Protein AF-A0A2U0A5V4-F1 (afdb_monomer_lite)

Foldseek 3Di:
DDPDLPDPDPVVLVVVCVQQDPPDQDDRDDDAAEDQDQVCCVSPDRPSCPVPRHQHQDPDDLSVLVVVLVVCCVQLPDPQEAEEEEAEDLQAAQVALVVLCVVVVVVRHDYDYQPPPDDPPDDSVVVVLVSLLFHLAYEYAQDACSVVDPPVVVVVVSCVLSLHQAAYEAEAPHDDCVVVVDDPLSYDYDDNFQKAAPVRHTDDVVPDRNSRIYGDPVRSVVVVSSVSNRSVVSQVSLLVVQVVVVCVVCVVVVWHWDADDGVQWTWTWDDDPPAIAIETEGEGSHPDDPVSQVVQQVCVVSDPPPPPPRQAYAYEYEYEDADPPDPRVVVVQCVQVVVPPPDDSPGHRYHYDYDYPDDDPPD

Secondary structure (DSSP, 8-state):
---PPPPP-HHHHHHHHHHHS--SSSPPPP---EES-GGGHHHHS-GGGGGSPPEE--SSHHHHHHHHHHHHHHHTT----EEEEEE--HHHHHHHHHHHHHHHHHTTEEEEETTTSSPTTS-HHHHHHHHHHT-SEEEEEE-TTGGGSTTHHHHHHHHHHTT-EEEEEEPTT---GGGGGS-GGGEEEPPTT-EE-TTSPBP-TTTS-GGG-EE-HHHHHHHHHHHHHHHHHHHHHHHHHHHHHHHHHHHHTT--PEE-SSTTEEEEEEE-SS-EEEEEEEE-SSPPPHHHHHHHHHHHHT-TTS-TT-S-EEEEEEEE-S-TT-HHHHHHHHHHHGGGSSS-TTSPPEEEEEE-SS-----

pLDDT: mean 73.19, std 16.31, range [25.44, 95.56]

Structure (mmCIF, N/CA/C/O backbone):
data_AF-A0A2U0A5V4-F1
#
_entry.id   AF-A0A2U0A5V4-F1
#
loop_
_atom_site.group_PDB
_atom_site.id
_atom_site.type_symbol
_atom_site.label_atom_id
_atom_site.label_alt_id
_atom_site.label_comp_id
_atom_site.label_asym_id
_atom_site.label_entity_id
_atom_site.label_seq_id
_atom_site.pdbx_PDB_ins_code
_atom_site.Cartn_x
_atom_site.Cartn_y
_atom_site.Cartn_z
_atom_site.occupancy
_atom_site.B_iso_or_equiv
_atom_site.auth_seq_id
_atom_site.auth_comp_id
_atom_site.auth_asym_id
_atom_site.auth_atom_id
_atom_site.pdbx_PDB_model_num
ATOM 1 N N . MET A 1 1 ? 32.361 -33.523 17.469 1.00 36.44 1 MET A N 1
ATOM 2 C CA . MET A 1 1 ? 31.499 -32.978 18.540 1.00 36.44 1 MET A CA 1
ATOM 3 C C . MET A 1 1 ? 30.068 -33.178 18.087 1.00 36.44 1 MET A C 1
ATOM 5 O O . MET A 1 1 ? 29.805 -33.011 16.910 1.00 36.44 1 MET A O 1
ATOM 9 N N . SER A 1 2 ? 29.237 -33.703 18.981 1.00 39.25 2 SER A N 1
ATOM 10 C CA . SER A 1 2 ? 27.933 -34.312 18.710 1.00 39.25 2 SER A CA 1
ATOM 11 C C . SER A 1 2 ? 26.924 -33.342 18.081 1.00 39.25 2 SER A C 1
ATOM 13 O O . SER A 1 2 ? 26.533 -32.389 18.746 1.00 39.25 2 SER A O 1
ATOM 15 N N . ASP A 1 3 ? 26.432 -33.655 16.878 1.00 43.47 3 ASP A N 1
ATOM 16 C CA . ASP A 1 3 ? 25.165 -33.142 16.334 1.00 43.47 3 ASP A CA 1
ATOM 17 C C . ASP A 1 3 ? 24.007 -33.735 17.155 1.00 43.47 3 ASP A C 1
ATOM 19 O O . ASP A 1 3 ? 23.400 -34.741 16.787 1.00 43.47 3 ASP A O 1
ATOM 23 N N . ARG A 1 4 ? 23.734 -33.173 18.339 1.00 39.22 4 ARG A N 1
ATOM 24 C CA . ARG A 1 4 ? 22.438 -33.385 18.996 1.00 39.22 4 ARG A CA 1
ATOM 25 C C . ARG A 1 4 ? 21.475 -32.356 18.426 1.00 39.22 4 ARG A C 1
ATOM 27 O O . ARG A 1 4 ? 21.696 -31.159 18.589 1.00 39.22 4 ARG A O 1
ATOM 34 N N . LYS A 1 5 ? 20.408 -32.836 17.781 1.00 43.03 5 LYS A N 1
ATOM 35 C CA . LYS A 1 5 ? 19.194 -32.044 17.557 1.00 43.03 5 LYS A CA 1
ATOM 36 C C . LYS A 1 5 ? 18.799 -31.450 18.924 1.00 43.03 5 LYS A C 1
ATOM 38 O O . LYS A 1 5 ? 18.793 -32.225 19.885 1.00 43.03 5 LYS A O 1
ATOM 43 N N . PRO A 1 6 ? 18.561 -30.135 19.054 1.00 48.69 6 PRO A N 1
ATOM 44 C CA . PRO A 1 6 ? 18.083 -29.577 20.315 1.00 48.69 6 PRO A CA 1
ATOM 45 C C . PRO A 1 6 ? 16.813 -30.331 20.730 1.00 48.69 6 PRO A C 1
ATOM 47 O O . PRO A 1 6 ? 15.932 -30.552 19.898 1.00 48.69 6 PRO A O 1
ATOM 50 N N . GLU A 1 7 ? 16.769 -30.818 21.972 1.00 52.00 7 GLU A N 1
ATOM 51 C CA . GLU A 1 7 ? 15.550 -31.421 22.515 1.00 52.00 7 GLU A CA 1
ATOM 52 C C . GLU A 1 7 ? 14.469 -30.330 22.583 1.00 52.00 7 GLU A C 1
ATOM 54 O O . GLU A 1 7 ? 14.789 -29.201 22.965 1.00 52.00 7 GLU A O 1
ATOM 59 N N . PRO A 1 8 ? 13.228 -30.620 22.153 1.00 54.72 8 PRO A N 1
ATOM 60 C CA . PRO A 1 8 ? 12.151 -29.641 22.187 1.00 54.72 8 PRO A CA 1
ATOM 61 C C . PRO A 1 8 ? 11.886 -29.228 23.635 1.00 54.72 8 PRO A C 1
ATOM 63 O O . PRO A 1 8 ? 11.750 -30.082 24.512 1.00 54.72 8 PRO A O 1
ATOM 66 N N . ASP A 1 9 ? 11.836 -27.920 23.871 1.00 64.81 9 ASP A N 1
ATOM 67 C CA . ASP A 1 9 ? 11.523 -27.337 25.171 1.00 64.81 9 ASP A CA 1
ATOM 68 C C . ASP A 1 9 ? 10.069 -27.678 25.536 1.00 64.81 9 ASP A C 1
ATOM 70 O O . ASP A 1 9 ? 9.118 -27.144 24.959 1.00 64.81 9 ASP A O 1
ATOM 74 N N . THR A 1 10 ? 9.896 -28.647 26.436 1.00 62.22 10 THR A N 1
ATOM 75 C CA . THR A 1 10 ? 8.584 -29.178 26.827 1.00 62.22 10 THR A CA 1
ATOM 76 C C . THR A 1 10 ? 7.719 -28.153 27.553 1.00 62.22 10 THR A C 1
ATOM 78 O O . THR A 1 10 ? 6.495 -28.251 27.468 1.00 62.22 10 THR A O 1
ATOM 81 N N . ASP A 1 11 ? 8.332 -27.166 28.212 1.00 69.56 11 ASP A N 1
ATOM 82 C CA . ASP A 1 11 ? 7.602 -26.096 28.896 1.00 69.56 11 ASP A CA 1
ATOM 83 C C . ASP A 1 11 ? 7.018 -25.123 27.856 1.00 69.56 11 ASP A C 1
ATOM 85 O O . ASP A 1 11 ? 5.836 -24.789 27.906 1.00 69.56 11 ASP A O 1
ATOM 89 N N . LEU A 1 12 ? 7.793 -24.795 26.813 1.00 70.56 12 LEU A N 1
ATOM 90 C CA . LEU A 1 12 ? 7.334 -23.978 25.682 1.00 70.56 12 LEU A CA 1
ATOM 91 C C . LEU A 1 12 ? 6.201 -24.651 24.875 1.00 70.56 12 LEU A C 1
ATOM 93 O O . LEU A 1 12 ? 5.282 -23.972 24.419 1.00 70.56 12 LEU A O 1
ATOM 97 N N . GLU A 1 13 ? 6.252 -25.975 24.673 1.00 76.06 13 GLU A N 1
ATOM 98 C CA . GLU A 1 13 ? 5.174 -26.735 24.007 1.00 76.06 13 GLU A CA 1
ATOM 99 C C . GLU A 1 13 ? 3.856 -26.660 24.793 1.00 76.06 13 GLU A C 1
ATOM 101 O O . GLU A 1 13 ? 2.801 -26.456 24.189 1.00 76.06 13 GLU A O 1
ATOM 106 N N . SER A 1 14 ? 3.916 -26.791 26.124 1.00 71.81 14 SER A N 1
ATOM 107 C CA . SER A 1 14 ? 2.739 -26.691 26.994 1.00 71.81 14 SER A CA 1
ATOM 108 C C . SER A 1 14 ? 2.170 -25.273 27.003 1.00 71.81 14 SER A C 1
ATOM 110 O O . SER A 1 14 ? 0.978 -25.097 26.761 1.00 71.81 14 SER A O 1
ATOM 112 N N . ASP A 1 15 ? 3.021 -24.261 27.189 1.00 75.81 15 ASP A N 1
ATOM 113 C CA . ASP A 1 15 ? 2.604 -22.856 27.235 1.00 75.81 15 ASP A CA 1
ATOM 114 C C . ASP A 1 15 ? 1.966 -22.407 25.911 1.00 75.81 15 ASP A C 1
ATOM 116 O O . ASP A 1 15 ? 0.943 -21.721 25.900 1.00 75.81 15 ASP A O 1
ATOM 120 N N . LEU A 1 16 ? 2.531 -22.821 24.769 1.00 73.56 16 LEU A N 1
ATOM 121 C CA . LEU A 1 16 ? 1.959 -22.527 23.453 1.00 73.56 16 LEU A CA 1
ATOM 122 C C . LEU A 1 16 ? 0.663 -23.297 23.195 1.00 73.56 16 LEU A C 1
ATOM 124 O O . LEU A 1 16 ? -0.226 -22.761 22.535 1.00 73.56 16 LEU A O 1
ATOM 128 N N . ALA A 1 17 ? 0.539 -24.534 23.683 1.00 72.75 17 ALA A N 1
ATOM 129 C CA . ALA A 1 17 ? -0.696 -25.305 23.573 1.00 72.75 17 ALA A CA 1
ATOM 130 C C . ALA A 1 17 ? -1.829 -24.686 24.400 1.00 72.75 17 ALA A C 1
ATOM 132 O O . ALA A 1 17 ? -2.960 -24.634 23.917 1.00 72.75 17 ALA A O 1
ATOM 133 N N . ASP A 1 18 ? -1.524 -24.176 25.594 1.00 71.31 18 ASP A N 1
ATOM 134 C CA . ASP A 1 18 ? -2.482 -23.465 26.442 1.00 71.31 18 ASP A CA 1
ATOM 135 C C . ASP A 1 18 ? -2.875 -22.118 25.822 1.00 71.31 18 ASP A C 1
ATOM 137 O O . ASP A 1 18 ? -4.055 -21.770 25.778 1.00 71.31 18 ASP A O 1
ATOM 141 N N . LEU A 1 19 ? -1.904 -21.396 25.254 1.00 68.12 19 LEU A N 1
ATOM 142 C CA . LEU A 1 19 ? -2.124 -20.125 24.568 1.00 68.12 19 LEU A CA 1
ATOM 143 C C . LEU A 1 19 ? -2.964 -20.278 23.284 1.00 68.12 19 LEU A C 1
ATOM 145 O O . LEU A 1 19 ? -3.808 -19.434 22.996 1.00 68.12 19 LEU A O 1
ATOM 149 N N . LEU A 1 20 ? -2.727 -21.335 22.500 1.00 67.50 20 LEU A N 1
ATOM 150 C CA . LEU A 1 20 ? -3.413 -21.620 21.228 1.00 67.50 20 LEU A CA 1
ATOM 151 C C . LEU A 1 20 ? -4.647 -22.518 21.383 1.00 67.50 20 LEU A C 1
ATOM 153 O O . LEU A 1 20 ? -5.347 -22.790 20.401 1.00 67.50 20 LEU A O 1
ATOM 157 N N . GLY A 1 21 ? -4.896 -23.013 22.594 1.00 62.19 21 GLY A N 1
ATOM 158 C CA . GLY A 1 21 ? -6.046 -23.838 22.922 1.00 62.19 21 GLY A CA 1
ATOM 159 C C . GLY A 1 21 ? -7.363 -23.067 22.782 1.00 62.19 21 GLY A C 1
ATOM 160 O O . GLY A 1 21 ? -7.375 -21.839 22.680 1.00 62.19 21 GLY A O 1
ATOM 161 N N . PRO A 1 22 ? -8.513 -23.764 22.765 1.00 49.78 22 PRO A N 1
ATOM 162 C CA . PRO A 1 22 ? -9.817 -23.115 22.779 1.00 49.78 22 PRO A CA 1
ATOM 163 C C . PRO A 1 22 ? -10.030 -22.443 24.144 1.00 49.78 22 PRO A C 1
ATOM 165 O O . PRO A 1 22 ? -10.609 -23.034 25.054 1.00 49.78 22 PRO A O 1
ATOM 168 N N . ALA A 1 23 ? -9.538 -21.216 24.304 1.00 46.56 23 ALA A N 1
ATOM 169 C CA . ALA A 1 23 ? -9.803 -20.411 25.483 1.00 46.56 23 ALA A CA 1
ATOM 170 C C . ALA A 1 23 ? -11.314 -20.162 25.578 1.00 46.56 23 ALA A C 1
ATOM 172 O O . ALA A 1 23 ? -11.965 -19.725 24.626 1.00 46.56 23 ALA A O 1
ATOM 173 N N . THR A 1 24 ? -11.895 -20.471 26.733 1.00 44.72 24 THR A N 1
ATOM 174 C CA . THR A 1 24 ? -13.293 -20.185 27.055 1.00 44.72 24 THR A CA 1
ATOM 175 C C . THR A 1 24 ? -13.524 -18.673 27.035 1.00 44.72 24 THR A C 1
ATOM 177 O O . THR A 1 24 ? -13.291 -18.006 28.036 1.00 44.72 24 THR A O 1
ATOM 180 N N . GLY A 1 25 ? -13.961 -18.137 25.894 1.00 47.56 25 GLY A N 1
ATOM 181 C CA . GLY A 1 25 ? -14.411 -16.748 25.745 1.00 47.56 25 GLY A CA 1
ATOM 182 C C . GLY A 1 25 ? -13.389 -15.747 25.193 1.00 47.56 25 GLY A C 1
ATOM 183 O O . GLY A 1 25 ? -13.804 -14.675 24.771 1.00 47.56 25 GLY A O 1
ATOM 184 N N . GLN A 1 26 ? -12.097 -16.085 25.106 1.00 47.62 26 GLN A N 1
ATOM 185 C CA . GLN A 1 26 ? -11.079 -15.208 24.507 1.00 47.62 26 GLN A CA 1
ATOM 186 C C . GLN A 1 26 ? -10.743 -15.645 23.078 1.00 47.62 26 GLN A C 1
ATOM 188 O O . GLN A 1 26 ? -10.578 -16.832 22.792 1.00 47.62 26 GLN A O 1
ATOM 193 N N . THR A 1 27 ? -10.628 -14.685 22.157 1.00 52.09 27 THR A N 1
ATOM 194 C CA . THR A 1 27 ? -10.095 -14.939 20.814 1.00 52.09 27 THR A CA 1
ATOM 195 C C . THR A 1 27 ? -8.655 -15.420 20.942 1.00 52.09 27 THR A C 1
ATOM 197 O O . THR A 1 27 ? -7.817 -14.681 21.459 1.00 52.09 27 THR A O 1
ATOM 200 N N . ALA A 1 28 ? -8.372 -16.640 20.478 1.00 57.50 28 ALA A N 1
ATOM 201 C CA . ALA A 1 28 ? -7.020 -17.187 20.484 1.00 57.50 28 ALA A CA 1
ATOM 202 C C . ALA A 1 28 ? -6.037 -16.184 19.843 1.00 57.50 28 ALA A C 1
ATOM 204 O O . ALA A 1 28 ? -6.351 -15.604 18.794 1.00 57.50 28 ALA A O 1
ATOM 205 N N . PRO A 1 29 ? -4.868 -15.948 20.458 1.00 62.94 29 PRO A N 1
ATOM 206 C CA . PRO A 1 29 ? -3.909 -14.983 19.962 1.00 62.94 29 PRO A CA 1
ATOM 207 C C . PRO A 1 29 ? -3.379 -15.423 18.605 1.00 62.94 29 PRO A C 1
ATOM 209 O O . PRO A 1 29 ? -3.154 -16.602 18.322 1.00 62.94 29 PRO A O 1
ATOM 212 N N . MET A 1 30 ? -3.168 -14.439 17.744 1.00 69.75 30 MET A N 1
ATOM 213 C CA . MET A 1 30 ? -2.655 -14.685 16.414 1.00 69.75 30 MET A CA 1
ATOM 214 C C . MET A 1 30 ? -1.150 -14.925 16.464 1.00 69.75 30 MET A C 1
ATOM 216 O O . MET A 1 30 ? -0.391 -14.060 16.895 1.00 69.75 30 MET A O 1
ATOM 220 N N . VAL A 1 31 ? -0.717 -16.091 15.987 1.00 78.69 31 VAL A N 1
ATOM 221 C CA . VAL A 1 31 ? 0.697 -16.479 15.969 1.00 78.69 31 VAL A CA 1
ATOM 222 C C . VAL A 1 31 ? 1.184 -16.596 14.530 1.00 78.69 31 VAL A C 1
ATOM 224 O O . VAL A 1 31 ? 0.574 -17.279 13.709 1.00 78.69 31 VAL A O 1
ATOM 227 N N . VAL A 1 32 ? 2.309 -15.941 14.234 1.00 84.00 32 VAL A N 1
ATOM 228 C CA . VAL A 1 32 ? 3.046 -16.082 12.972 1.00 84.00 32 VAL A CA 1
ATOM 229 C C . VAL A 1 32 ? 4.399 -16.708 13.295 1.00 84.00 32 VAL A C 1
ATOM 231 O O . VAL A 1 32 ? 5.283 -16.000 13.778 1.00 84.00 32 VAL A O 1
ATOM 234 N N . PRO A 1 33 ? 4.590 -18.019 13.066 1.00 87.19 33 PRO A N 1
ATOM 235 C CA . PRO A 1 33 ? 5.893 -18.642 13.243 1.00 87.19 33 PRO A CA 1
ATOM 236 C C . PRO A 1 33 ? 6.887 -18.028 12.254 1.00 87.19 33 PRO A C 1
ATOM 238 O O . PRO A 1 33 ? 6.572 -17.904 11.073 1.00 87.19 33 PRO A O 1
ATOM 241 N N . VAL A 1 34 ? 8.078 -17.648 12.711 1.00 88.12 34 VAL A N 1
ATOM 242 C CA . VAL A 1 34 ? 9.122 -17.057 11.861 1.00 88.12 34 VAL A CA 1
ATOM 243 C C . VAL A 1 34 ? 10.343 -17.964 11.875 1.00 88.12 34 VAL A C 1
ATOM 245 O O . VAL A 1 34 ? 10.811 -18.356 12.941 1.00 88.12 34 VAL A O 1
ATOM 248 N N . VAL A 1 35 ? 10.849 -18.306 10.693 1.00 88.31 35 VAL A N 1
ATOM 249 C CA . VAL A 1 35 ? 12.005 -19.194 10.507 1.00 88.31 35 VAL A CA 1
ATOM 250 C C . VAL A 1 35 ? 12.966 -18.606 9.480 1.00 88.31 35 VAL A C 1
ATOM 252 O O . VAL A 1 35 ? 12.547 -17.849 8.611 1.00 88.31 35 VAL A O 1
ATOM 255 N N . ASP A 1 36 ? 14.246 -18.966 9.535 1.00 81.94 36 ASP A N 1
ATOM 256 C CA . ASP A 1 36 ? 15.231 -18.490 8.549 1.00 81.94 36 ASP A CA 1
ATOM 257 C C . ASP A 1 36 ? 15.045 -19.142 7.166 1.00 81.94 36 ASP A C 1
ATOM 259 O O . ASP A 1 36 ? 15.232 -18.506 6.130 1.00 81.94 36 ASP A O 1
ATOM 263 N N . ASP A 1 37 ? 14.665 -20.421 7.141 1.00 81.81 37 ASP A N 1
ATOM 264 C CA . ASP A 1 37 ? 14.347 -21.181 5.931 1.00 81.81 37 ASP A CA 1
ATOM 265 C C . ASP A 1 37 ? 13.118 -22.045 6.213 1.00 81.81 37 ASP A C 1
ATOM 267 O O . ASP A 1 37 ? 13.072 -22.778 7.202 1.00 81.81 37 ASP A O 1
ATOM 271 N N . ILE A 1 38 ? 12.127 -21.984 5.322 1.00 85.19 38 ILE A N 1
ATOM 272 C CA . ILE A 1 38 ? 10.895 -22.766 5.436 1.00 85.19 38 ILE A CA 1
ATOM 273 C C . ILE A 1 38 ? 11.173 -24.273 5.511 1.00 85.19 38 ILE A C 1
ATOM 275 O O . ILE A 1 38 ? 10.433 -25.010 6.153 1.00 85.19 38 ILE A O 1
ATOM 279 N N . LYS A 1 39 ? 12.276 -24.738 4.912 1.00 86.56 39 LYS A N 1
ATOM 280 C CA . LYS A 1 39 ? 12.698 -26.146 4.955 1.00 86.56 39 LYS A CA 1
ATOM 281 C C . LYS A 1 39 ? 13.129 -26.602 6.346 1.00 86.56 39 LYS A C 1
ATOM 283 O O . LYS A 1 39 ? 13.192 -27.802 6.592 1.00 86.56 39 LYS A O 1
ATOM 288 N N . LEU A 1 40 ? 13.462 -25.663 7.229 1.00 83.56 40 LEU A N 1
ATOM 289 C CA . LEU A 1 40 ? 13.854 -25.932 8.608 1.00 83.56 40 LEU A CA 1
ATOM 290 C C . LEU A 1 40 ? 12.672 -25.822 9.578 1.00 83.56 40 LEU A C 1
ATOM 292 O O . LEU A 1 40 ? 12.853 -26.105 10.758 1.00 83.56 40 LEU A O 1
ATOM 296 N N . ALA A 1 41 ? 11.476 -25.451 9.102 1.00 83.56 41 ALA A N 1
ATOM 297 C CA . ALA A 1 41 ? 10.308 -25.223 9.949 1.00 83.56 41 ALA A CA 1
ATOM 298 C C . ALA A 1 41 ? 10.002 -26.427 10.851 1.00 83.56 41 ALA A C 1
ATOM 300 O O . ALA A 1 41 ? 10.008 -26.274 12.067 1.00 83.56 41 ALA A O 1
ATOM 301 N N . ASP A 1 42 ? 9.887 -27.628 10.280 1.00 83.94 42 ASP A N 1
ATOM 302 C CA . ASP A 1 42 ? 9.593 -28.862 11.031 1.00 83.94 42 ASP A CA 1
ATOM 303 C C . ASP A 1 42 ? 10.691 -29.258 12.037 1.00 83.94 42 ASP A C 1
ATOM 305 O O . ASP A 1 42 ? 10.489 -30.105 12.907 1.00 83.94 42 ASP A O 1
ATOM 309 N N . ALA A 1 43 ? 11.905 -28.722 11.873 1.00 83.38 43 ALA A N 1
ATOM 310 C CA . ALA A 1 43 ? 13.041 -29.016 12.740 1.00 83.38 43 ALA A CA 1
ATOM 311 C C . ALA A 1 43 ? 13.228 -27.977 13.853 1.00 83.38 43 ALA A C 1
ATOM 313 O O . ALA A 1 43 ? 13.854 -28.301 14.863 1.00 83.38 43 ALA A O 1
ATOM 314 N N . CYS A 1 44 ? 12.740 -26.753 13.650 1.00 82.94 44 CYS A N 1
ATOM 315 C CA . CYS A 1 44 ? 12.964 -25.614 14.537 1.00 82.94 44 CYS A CA 1
ATOM 316 C C . CYS A 1 44 ? 11.702 -25.165 15.281 1.00 82.94 44 CYS A C 1
ATOM 318 O O . CYS A 1 44 ? 11.826 -24.474 16.290 1.00 82.94 44 CYS A O 1
ATOM 320 N N . LEU A 1 45 ? 10.511 -25.512 14.791 1.00 85.69 45 LEU A N 1
ATOM 321 C CA . LEU A 1 45 ? 9.253 -25.126 15.414 1.00 85.69 45 LEU A CA 1
ATOM 322 C C . LEU A 1 45 ? 8.741 -26.218 16.369 1.00 85.69 45 LEU A C 1
ATOM 324 O O . LEU A 1 45 ? 8.920 -27.406 16.107 1.00 85.69 45 LEU A O 1
ATOM 328 N N . PRO A 1 46 ? 8.080 -25.828 17.471 1.00 86.19 46 PRO A N 1
ATOM 329 C CA . PRO A 1 46 ? 7.275 -26.736 18.281 1.00 86.19 46 PRO A CA 1
ATOM 330 C C . PRO A 1 46 ? 6.163 -27.399 17.462 1.00 86.19 46 PRO A C 1
ATOM 332 O O . PRO A 1 46 ? 5.567 -26.771 16.579 1.00 86.19 46 PRO A O 1
ATOM 335 N N . ASN A 1 47 ? 5.800 -28.634 17.811 1.00 83.62 47 ASN A N 1
ATOM 336 C CA . ASN A 1 47 ? 4.814 -29.427 17.071 1.00 83.62 47 ASN A CA 1
ATOM 337 C C . ASN A 1 47 ? 3.432 -28.766 17.029 1.00 83.62 47 ASN A C 1
ATOM 339 O O . ASN A 1 47 ? 2.713 -28.892 16.035 1.00 83.62 47 ASN A O 1
ATOM 343 N N . VAL A 1 48 ? 3.067 -28.030 18.083 1.00 82.00 48 VAL A N 1
ATOM 344 C CA . VAL A 1 48 ? 1.821 -27.248 18.152 1.00 82.00 48 VAL A CA 1
ATOM 345 C C . VAL A 1 48 ? 1.726 -26.236 16.998 1.00 82.00 48 VAL A C 1
ATOM 347 O O . VAL A 1 48 ? 0.639 -26.020 16.460 1.00 82.00 48 VAL A O 1
ATOM 350 N N . LEU A 1 49 ? 2.858 -25.672 16.554 1.00 84.25 49 LEU A N 1
ATOM 351 C CA . LEU A 1 49 ? 2.919 -24.682 15.475 1.00 84.25 49 LEU A CA 1
ATOM 352 C C . LEU A 1 49 ? 3.004 -25.296 14.073 1.00 84.25 49 LEU A C 1
ATOM 354 O O . LEU A 1 49 ? 2.790 -24.574 13.104 1.00 84.25 49 LEU A O 1
ATOM 358 N N . HIS A 1 50 ? 3.228 -26.607 13.924 1.00 83.94 50 HIS A N 1
ATOM 359 C CA . HIS A 1 50 ? 3.318 -27.259 12.603 1.00 83.94 50 HIS A CA 1
ATOM 360 C C . HIS A 1 50 ? 2.016 -27.190 11.787 1.00 83.94 50 HIS A C 1
ATOM 362 O O . HIS A 1 50 ? 2.016 -27.426 10.581 1.00 83.94 50 HIS A O 1
ATOM 368 N N . LYS A 1 51 ? 0.889 -26.854 12.427 1.00 82.38 51 LYS A N 1
ATOM 369 C CA . LYS A 1 51 ? -0.397 -26.618 11.751 1.00 82.38 51 LYS A CA 1
ATOM 370 C C . LYS A 1 51 ? -0.532 -25.199 11.180 1.00 82.38 51 LYS A C 1
ATOM 372 O O . LYS A 1 51 ? -1.499 -24.933 10.470 1.00 82.38 51 LYS A O 1
ATOM 377 N N . ILE A 1 52 ? 0.391 -24.294 11.505 1.00 82.81 52 ILE A N 1
ATOM 378 C CA . ILE A 1 52 ? 0.377 -22.887 11.100 1.00 82.81 52 ILE A CA 1
ATOM 379 C C . ILE A 1 52 ? 1.500 -22.661 10.087 1.00 82.81 52 ILE A C 1
ATOM 381 O O . ILE A 1 52 ? 2.644 -23.049 10.310 1.00 82.81 52 ILE A O 1
ATOM 385 N N . ASN A 1 53 ? 1.187 -21.999 8.972 1.00 84.06 53 ASN A N 1
ATOM 386 C CA . ASN A 1 53 ? 2.196 -21.665 7.970 1.00 84.06 53 ASN A CA 1
ATOM 387 C C . ASN A 1 53 ? 3.238 -20.705 8.557 1.00 84.06 53 ASN A C 1
ATOM 389 O O . ASN A 1 53 ? 2.899 -19.601 8.988 1.00 84.06 53 ASN A O 1
ATOM 393 N N . ALA A 1 54 ? 4.505 -21.113 8.521 1.00 85.25 54 ALA A N 1
ATOM 394 C CA . ALA A 1 54 ? 5.615 -20.278 8.947 1.00 85.25 54 ALA A CA 1
ATOM 395 C C . ALA A 1 54 ? 6.001 -19.247 7.875 1.00 85.25 54 ALA A C 1
ATOM 397 O O . ALA A 1 54 ? 5.858 -19.465 6.669 1.00 85.25 54 ALA A O 1
ATOM 398 N N . PHE A 1 55 ? 6.530 -18.119 8.330 1.00 85.50 55 PHE A N 1
ATOM 399 C CA . PHE A 1 55 ? 7.092 -17.062 7.511 1.00 85.50 55 PHE A CA 1
ATOM 400 C C . PHE A 1 55 ? 8.614 -17.216 7.441 1.00 85.50 55 PHE A C 1
ATOM 402 O O . PHE A 1 55 ? 9.293 -17.190 8.467 1.00 85.50 55 PHE A O 1
ATOM 409 N N . ALA A 1 56 ? 9.157 -17.348 6.229 1.00 86.25 56 ALA A N 1
ATOM 410 C CA . ALA A 1 56 ? 10.600 -17.367 6.020 1.00 86.25 56 ALA A CA 1
ATOM 411 C C . ALA A 1 56 ? 11.160 -15.933 6.044 1.00 86.25 56 ALA A C 1
ATOM 413 O O . ALA A 1 56 ? 10.871 -15.130 5.151 1.00 86.25 56 ALA A O 1
ATOM 414 N N . LEU A 1 57 ? 11.954 -15.602 7.061 1.00 83.81 57 LEU A N 1
ATOM 415 C CA . LEU A 1 57 ? 12.559 -14.286 7.218 1.00 83.81 57 LEU A CA 1
ATOM 416 C C . LEU A 1 57 ? 13.749 -14.132 6.267 1.00 83.81 57 LEU A C 1
ATOM 418 O O . LEU A 1 57 ? 14.837 -14.657 6.498 1.00 83.81 57 LEU A O 1
ATOM 422 N N . ALA A 1 58 ? 13.555 -13.364 5.194 1.00 76.44 58 ALA A N 1
ATOM 423 C CA . ALA A 1 58 ? 14.660 -12.977 4.325 1.00 76.44 58 ALA A CA 1
ATOM 424 C C . ALA A 1 58 ? 15.714 -12.169 5.108 1.00 76.44 58 ALA A C 1
ATOM 426 O O . ALA A 1 58 ? 15.389 -11.369 5.986 1.00 76.44 58 ALA A O 1
ATOM 427 N N . LYS A 1 59 ? 16.997 -12.349 4.781 1.00 74.69 59 LYS A N 1
ATOM 428 C CA . LYS A 1 59 ? 18.080 -11.609 5.444 1.00 74.69 59 LYS A CA 1
ATOM 429 C C . LYS A 1 59 ? 18.019 -10.120 5.089 1.00 74.69 59 LYS A C 1
ATOM 431 O O . LYS A 1 59 ? 17.919 -9.765 3.919 1.00 74.69 59 LYS A O 1
ATOM 436 N N . GLY A 1 60 ? 18.186 -9.258 6.091 1.00 70.56 60 GLY A N 1
ATOM 437 C CA . GLY A 1 60 ? 18.257 -7.804 5.916 1.00 70.56 60 GLY A CA 1
ATOM 438 C C . GLY A 1 60 ? 16.917 -7.082 6.096 1.00 70.56 60 GLY A C 1
ATOM 439 O O . GLY A 1 60 ? 15.930 -7.651 6.557 1.00 70.56 60 GLY A O 1
ATOM 440 N N . ALA A 1 61 ? 16.892 -5.788 5.763 1.00 64.94 61 ALA A N 1
ATOM 441 C CA . ALA A 1 61 ? 15.753 -4.903 6.034 1.00 64.94 61 ALA A CA 1
ATOM 442 C C . ALA A 1 61 ? 14.470 -5.268 5.254 1.00 64.94 61 ALA A C 1
ATOM 444 O O . ALA A 1 61 ? 13.361 -4.987 5.721 1.00 64.94 61 ALA A O 1
ATOM 445 N N . SER A 1 62 ? 14.598 -5.915 4.091 1.00 68.56 62 SER A N 1
ATOM 446 C CA . SER A 1 62 ? 13.454 -6.351 3.281 1.00 68.56 62 SER A CA 1
ATOM 447 C C . SER A 1 62 ? 12.667 -7.479 3.952 1.00 68.56 62 SER A C 1
ATOM 449 O O . SER A 1 62 ? 11.438 -7.444 3.945 1.00 68.56 62 SER A O 1
ATOM 451 N N . GLY A 1 63 ? 13.335 -8.418 4.632 1.00 71.38 63 GLY A N 1
ATOM 452 C CA . GLY A 1 63 ? 12.664 -9.482 5.385 1.00 71.38 63 GLY A CA 1
ATOM 453 C C . GLY A 1 63 ? 11.799 -8.951 6.524 1.00 71.38 63 GLY A C 1
ATOM 454 O O . GLY A 1 63 ? 10.635 -9.332 6.640 1.00 71.38 63 GLY A O 1
ATOM 455 N N . PHE A 1 64 ? 12.326 -8.006 7.310 1.00 76.12 64 PHE A N 1
ATOM 456 C CA . PHE A 1 64 ? 11.549 -7.337 8.360 1.00 76.12 64 PHE A CA 1
ATOM 457 C C . PHE A 1 64 ? 10.388 -6.520 7.801 1.00 76.12 64 PHE A C 1
ATOM 459 O O . PHE A 1 64 ? 9.327 -6.487 8.420 1.00 76.12 64 PHE A O 1
ATOM 466 N N . SER A 1 65 ? 10.558 -5.897 6.631 1.00 70.69 65 SER A N 1
ATOM 467 C CA . SER A 1 65 ? 9.459 -5.211 5.945 1.00 70.69 65 SER A CA 1
ATOM 468 C C . SER A 1 65 ? 8.358 -6.207 5.576 1.00 70.69 65 SER A C 1
ATOM 470 O O . SER A 1 65 ? 7.218 -6.034 5.986 1.00 70.69 65 SER A O 1
ATOM 472 N N . MET A 1 66 ? 8.686 -7.312 4.905 1.00 73.19 66 MET A N 1
ATOM 473 C CA . MET A 1 66 ? 7.683 -8.316 4.539 1.00 73.19 66 MET A CA 1
ATOM 474 C C . MET A 1 66 ? 6.975 -8.923 5.761 1.00 73.19 66 MET A C 1
ATOM 476 O O . MET A 1 66 ? 5.754 -9.077 5.736 1.00 73.19 66 MET A O 1
ATOM 480 N N . LEU A 1 67 ? 7.710 -9.225 6.839 1.00 79.19 67 LEU A N 1
ATOM 481 C CA . LEU A 1 67 ? 7.118 -9.706 8.090 1.00 79.19 67 LEU A CA 1
ATOM 482 C C . LEU A 1 67 ? 6.194 -8.649 8.700 1.00 79.19 67 LEU A C 1
ATOM 484 O O . LEU A 1 67 ? 5.069 -8.966 9.073 1.00 79.19 67 LEU A O 1
ATOM 488 N N . SER A 1 68 ? 6.639 -7.392 8.746 1.00 76.88 68 SER A N 1
ATOM 489 C CA . SER A 1 68 ? 5.825 -6.275 9.227 1.00 76.88 68 SER A CA 1
ATOM 490 C C . SER A 1 68 ? 4.552 -6.149 8.401 1.00 76.88 68 SER A C 1
ATOM 492 O O . SER A 1 68 ? 3.484 -6.075 8.984 1.00 76.88 68 SER A O 1
ATOM 494 N N . GLY A 1 69 ? 4.626 -6.228 7.070 1.00 72.81 69 GLY A N 1
ATOM 495 C CA . GLY A 1 69 ? 3.455 -6.221 6.193 1.00 72.81 69 GLY A CA 1
ATOM 496 C C . GLY A 1 69 ? 2.491 -7.366 6.457 1.00 72.81 69 GLY A C 1
ATOM 497 O O . GLY A 1 69 ? 1.284 -7.140 6.480 1.00 72.81 69 GLY A O 1
ATOM 498 N N . ARG A 1 70 ? 2.998 -8.571 6.742 1.00 75.44 70 ARG A N 1
ATOM 499 C CA . ARG A 1 70 ? 2.153 -9.688 7.186 1.00 75.44 70 ARG A CA 1
ATOM 500 C C . ARG A 1 70 ? 1.516 -9.423 8.537 1.00 75.44 70 ARG A C 1
ATOM 502 O O . ARG A 1 70 ? 0.325 -9.662 8.676 1.00 75.44 70 ARG A O 1
ATOM 509 N N . ILE A 1 71 ? 2.261 -8.883 9.493 1.00 76.56 71 ILE A N 1
ATOM 510 C CA . ILE A 1 71 ? 1.722 -8.477 10.791 1.00 76.56 71 ILE A CA 1
ATOM 511 C C . ILE A 1 71 ? 0.660 -7.382 10.611 1.00 76.56 71 ILE A C 1
ATOM 513 O O . ILE A 1 71 ? -0.389 -7.479 11.233 1.00 76.56 71 ILE A O 1
ATOM 517 N N . LEU A 1 72 ? 0.859 -6.387 9.736 1.00 70.12 72 LEU A N 1
ATOM 518 C CA . LEU A 1 72 ? -0.150 -5.354 9.480 1.00 70.12 72 LEU A CA 1
ATOM 519 C C . LEU A 1 72 ? -1.423 -5.964 8.870 1.00 70.12 72 LEU A C 1
ATOM 521 O O . LEU A 1 72 ? -2.521 -5.667 9.333 1.00 70.12 72 LEU A O 1
ATOM 525 N N . ASP A 1 73 ? -1.291 -6.842 7.869 1.00 68.94 73 ASP A N 1
ATOM 526 C CA . ASP A 1 73 ? -2.440 -7.517 7.237 1.00 68.94 73 ASP A CA 1
ATOM 527 C C . ASP A 1 73 ? -3.270 -8.316 8.265 1.00 68.94 73 ASP A C 1
ATOM 529 O O . ASP A 1 73 ? -4.487 -8.468 8.137 1.00 68.94 73 ASP A O 1
ATOM 533 N N . LEU A 1 74 ? -2.586 -8.831 9.285 1.00 69.06 74 LEU A N 1
ATOM 534 C CA . LEU A 1 74 ? -3.119 -9.649 10.361 1.00 69.06 74 LEU A CA 1
ATOM 535 C C . LEU A 1 74 ? -3.750 -8.819 11.495 1.00 69.06 74 LEU A C 1
ATOM 537 O O . LEU A 1 74 ? -4.868 -9.135 11.907 1.00 69.06 74 LEU A O 1
ATOM 541 N N . LEU A 1 75 ? -3.075 -7.754 11.949 1.00 64.81 75 LEU A N 1
ATOM 542 C CA . LEU A 1 75 ? -3.503 -6.854 13.032 1.00 64.81 75 LEU A CA 1
ATOM 543 C C . LEU A 1 75 ? -4.649 -5.924 12.624 1.00 64.81 75 LEU A C 1
ATOM 545 O O . LEU A 1 75 ? -5.573 -5.723 13.402 1.00 64.81 75 LEU A O 1
ATOM 549 N N . TRP A 1 76 ? -4.639 -5.387 11.401 1.00 62.72 76 TRP A N 1
ATOM 550 C CA . TRP A 1 76 ? -5.747 -4.573 10.868 1.00 62.72 76 TRP A CA 1
ATOM 551 C C . TRP A 1 76 ? -6.820 -5.420 10.188 1.00 62.72 76 TRP A C 1
ATOM 553 O O . TRP A 1 76 ? -7.500 -4.947 9.276 1.00 62.72 76 TRP A O 1
ATOM 563 N N . HIS A 1 77 ? -6.908 -6.681 10.614 1.00 47.69 77 HIS A N 1
ATOM 564 C CA . HIS A 1 77 ? -7.821 -7.725 10.186 1.00 47.69 77 HIS A CA 1
ATOM 565 C C . HIS A 1 77 ? -8.917 -7.219 9.230 1.00 47.69 77 HIS A C 1
ATOM 567 O O . HIS A 1 77 ? -9.957 -6.753 9.669 1.00 47.69 77 HIS A O 1
ATOM 573 N N . ARG A 1 78 ? -8.692 -7.367 7.911 1.00 52.94 78 ARG A N 1
ATOM 574 C CA . ARG A 1 78 ? -9.706 -7.279 6.826 1.00 52.94 78 ARG A CA 1
ATOM 575 C C . ARG A 1 78 ? -9.761 -6.052 5.907 1.00 52.94 78 ARG A C 1
ATOM 577 O O . ARG A 1 78 ? -10.784 -5.855 5.252 1.00 52.94 78 ARG A O 1
ATOM 584 N N . ARG A 1 79 ? -8.642 -5.377 5.633 1.00 55.12 79 ARG A N 1
ATOM 585 C CA . ARG A 1 79 ? -8.408 -4.931 4.241 1.00 55.12 79 ARG A CA 1
ATOM 586 C C . ARG A 1 79 ? -7.561 -5.977 3.519 1.00 55.12 79 ARG A C 1
ATOM 588 O O . ARG A 1 79 ? -6.341 -5.905 3.501 1.00 55.12 79 ARG A O 1
ATOM 595 N N . ARG A 1 80 ? -8.224 -7.014 2.991 1.00 52.50 80 ARG A N 1
ATOM 596 C CA . ARG A 1 80 ? -7.556 -8.105 2.250 1.00 52.50 80 ARG A CA 1
ATOM 597 C C . ARG A 1 80 ? -6.933 -7.637 0.931 1.00 52.50 80 ARG A C 1
ATOM 599 O O . ARG A 1 80 ? -6.035 -8.295 0.422 1.00 52.50 80 ARG A O 1
ATOM 606 N N . GLU A 1 81 ? -7.413 -6.527 0.386 1.00 68.88 81 GLU A N 1
ATOM 607 C CA . GLU A 1 81 ? -7.029 -6.032 -0.933 1.00 68.88 81 GLU A CA 1
ATOM 608 C C . GLU A 1 81 ? -5.952 -4.957 -0.783 1.00 68.88 81 GLU A C 1
ATOM 610 O O . GLU A 1 81 ? -6.237 -3.823 -0.398 1.00 68.88 81 GLU A O 1
ATOM 615 N N . ARG A 1 82 ? -4.700 -5.328 -1.063 1.00 82.50 82 ARG A N 1
ATOM 616 C CA . ARG A 1 82 ? -3.583 -4.381 -1.155 1.00 82.50 82 ARG A CA 1
ATOM 617 C C . ARG A 1 82 ? -3.741 -3.621 -2.469 1.00 82.50 82 ARG A C 1
ATOM 619 O O . ARG A 1 82 ? -3.547 -4.218 -3.523 1.00 82.50 82 ARG A O 1
ATOM 626 N N . LYS A 1 83 ? -4.120 -2.345 -2.452 1.00 86.19 83 LYS A N 1
ATOM 627 C CA . LYS A 1 83 ? -4.408 -1.613 -3.699 1.00 86.19 83 LYS A CA 1
ATOM 628 C C . LYS A 1 83 ? -3.215 -0.757 -4.114 1.00 86.19 83 LYS A C 1
ATOM 630 O O . LYS A 1 83 ? -2.767 0.085 -3.339 1.00 86.19 83 LYS A O 1
ATOM 635 N N . VAL A 1 84 ? -2.699 -0.963 -5.324 1.00 89.31 84 VAL A N 1
ATOM 636 C CA . VAL A 1 84 ? -1.651 -0.122 -5.933 1.00 89.31 84 VAL A CA 1
ATOM 637 C C . VAL A 1 84 ? -2.064 0.414 -7.302 1.00 89.31 84 VAL A C 1
ATOM 639 O O . VAL A 1 84 ? -2.450 -0.344 -8.197 1.00 89.31 84 VAL A O 1
ATOM 642 N N . PHE A 1 85 ? -1.974 1.730 -7.462 1.00 87.81 85 PHE A N 1
ATOM 643 C CA . PHE A 1 85 ? -2.203 2.382 -8.747 1.00 87.81 85 PHE A CA 1
ATOM 644 C C . PHE A 1 85 ? -0.866 2.486 -9.467 1.00 87.81 85 PHE A C 1
ATOM 646 O O . PHE A 1 85 ? 0.086 2.966 -8.860 1.00 87.81 85 PHE A O 1
ATOM 653 N N . ILE A 1 86 ? -0.769 2.048 -10.723 1.00 90.00 86 ILE A N 1
ATOM 654 C CA . ILE A 1 86 ? 0.435 2.278 -11.529 1.00 90.00 86 ILE A CA 1
ATOM 655 C C . ILE A 1 86 ? 0.121 3.357 -12.560 1.00 90.00 86 ILE A C 1
ATOM 657 O O . ILE A 1 86 ? -0.613 3.107 -13.520 1.00 90.00 86 ILE A O 1
ATOM 661 N N . SER A 1 87 ? 0.713 4.530 -12.353 1.00 86.06 87 SER A N 1
ATOM 662 C CA . SER A 1 87 ? 0.706 5.639 -13.301 1.00 86.06 87 SER A CA 1
ATOM 663 C C . SER A 1 87 ? 1.892 5.487 -14.246 1.00 86.06 87 SER A C 1
ATOM 665 O O . SER A 1 87 ? 3.036 5.307 -13.811 1.00 86.06 87 SER A O 1
ATOM 667 N N . TYR A 1 88 ? 1.623 5.457 -15.550 1.00 87.25 88 TYR A N 1
ATOM 668 C CA . TYR A 1 88 ? 2.639 5.182 -16.560 1.00 87.25 88 TYR A CA 1
ATOM 669 C C . TYR A 1 88 ? 2.251 5.744 -17.924 1.00 87.25 88 TYR A C 1
ATOM 671 O O . TYR A 1 88 ? 1.077 5.849 -18.273 1.00 87.25 88 TYR A O 1
ATOM 679 N N . ARG A 1 89 ? 3.259 6.021 -18.754 1.00 85.62 89 ARG A N 1
ATOM 680 C CA . ARG A 1 89 ? 3.059 6.407 -20.150 1.00 85.62 89 ARG A CA 1
ATOM 681 C C . ARG A 1 89 ? 3.102 5.176 -21.048 1.00 85.62 89 ARG A C 1
ATOM 683 O O . ARG A 1 89 ? 4.159 4.578 -21.231 1.00 85.62 89 ARG A O 1
ATOM 690 N N . ARG A 1 90 ? 1.979 4.836 -21.689 1.00 84.69 90 ARG A N 1
ATOM 691 C CA . ARG A 1 90 ? 1.874 3.677 -22.603 1.00 84.69 90 ARG A CA 1
ATOM 692 C C . ARG A 1 90 ? 2.984 3.630 -23.652 1.00 84.69 90 ARG A C 1
ATOM 694 O O . ARG A 1 90 ? 3.646 2.612 -23.788 1.00 84.69 90 ARG A O 1
ATOM 701 N N . ALA A 1 91 ? 3.238 4.762 -24.305 1.00 86.94 91 ALA A N 1
ATOM 702 C CA . ALA A 1 91 ? 4.257 4.889 -25.345 1.00 86.94 91 ALA A CA 1
ATOM 703 C C . ALA A 1 91 ? 5.707 4.683 -24.859 1.00 86.94 91 ALA A C 1
ATOM 705 O O . ALA A 1 91 ? 6.604 4.610 -25.693 1.00 86.94 91 ALA A O 1
ATOM 706 N N . GLU A 1 92 ? 5.959 4.609 -23.546 1.00 89.25 92 GLU A N 1
ATOM 707 C CA . GLU A 1 92 ? 7.313 4.445 -23.001 1.00 89.25 92 GLU A CA 1
ATOM 708 C C . GLU A 1 92 ? 7.470 3.279 -22.015 1.00 89.25 92 GLU A C 1
ATOM 710 O O . GLU A 1 92 ? 8.584 2.809 -21.818 1.00 89.25 92 GLU A O 1
ATOM 715 N N . SER A 1 93 ? 6.403 2.807 -21.366 1.00 91.12 93 SER A N 1
ATOM 716 C CA . SER A 1 93 ? 6.530 1.849 -20.256 1.00 91.12 93 SER A CA 1
ATOM 717 C C . SER A 1 93 ? 5.403 0.819 -20.162 1.00 91.12 93 SER A C 1
ATOM 719 O O . SER A 1 93 ? 5.243 0.177 -19.122 1.00 91.12 93 SER A O 1
ATOM 721 N N . GLN A 1 94 ? 4.639 0.606 -21.240 1.00 91.38 94 GLN A N 1
ATOM 722 C CA . GLN A 1 94 ? 3.520 -0.343 -21.258 1.00 91.38 94 GLN A CA 1
ATOM 723 C C . GLN A 1 94 ? 3.911 -1.764 -20.835 1.00 91.38 94 GLN A C 1
ATOM 725 O O . GLN A 1 94 ? 3.224 -2.364 -20.002 1.00 91.38 94 GLN A O 1
ATOM 730 N N . GLU A 1 95 ? 4.997 -2.311 -21.380 1.00 93.12 95 GLU A N 1
ATOM 731 C CA . GLU A 1 95 ? 5.383 -3.685 -21.067 1.00 93.12 95 GLU A CA 1
ATOM 732 C C . GLU A 1 95 ? 5.929 -3.824 -19.635 1.00 93.12 95 GLU A C 1
ATOM 734 O O . GLU A 1 95 ? 5.578 -4.778 -18.937 1.00 93.12 95 GLU A O 1
ATOM 739 N N . VAL A 1 96 ? 6.667 -2.829 -19.126 1.00 94.88 96 VAL A N 1
ATOM 740 C CA . VAL A 1 96 ? 7.069 -2.777 -17.707 1.00 94.88 96 VAL A CA 1
ATOM 741 C C . VAL A 1 96 ? 5.850 -2.683 -16.783 1.00 94.88 96 VAL A C 1
ATOM 743 O O . VAL A 1 96 ? 5.781 -3.406 -15.788 1.00 94.88 96 VAL A O 1
ATOM 746 N N . ALA A 1 97 ? 4.852 -1.856 -17.109 1.00 93.50 97 ALA A N 1
ATOM 747 C CA . ALA A 1 97 ? 3.627 -1.740 -16.316 1.00 93.50 97 ALA A CA 1
ATOM 748 C C . ALA A 1 97 ? 2.849 -3.067 -16.264 1.00 93.50 97 ALA A C 1
ATOM 750 O O . ALA A 1 97 ? 2.437 -3.498 -15.184 1.00 93.50 97 ALA A O 1
ATOM 751 N N . ARG A 1 98 ? 2.709 -3.774 -17.397 1.00 93.25 98 ARG A N 1
ATOM 752 C CA . ARG A 1 98 ? 2.108 -5.123 -17.439 1.00 93.25 98 ARG A CA 1
ATOM 753 C C . ARG A 1 98 ? 2.910 -6.141 -16.636 1.00 93.25 98 ARG A C 1
ATOM 755 O O . ARG A 1 98 ? 2.331 -6.958 -15.916 1.00 93.25 98 ARG A O 1
ATOM 762 N N . GLN A 1 99 ? 4.233 -6.099 -16.751 1.00 95.06 99 GLN A N 1
ATOM 763 C CA . GLN A 1 99 ? 5.128 -6.980 -16.013 1.00 95.06 99 GLN A CA 1
ATOM 764 C C . GLN A 1 99 ? 4.957 -6.785 -14.499 1.00 95.06 99 GLN A C 1
ATOM 766 O O . GLN A 1 99 ? 4.800 -7.763 -13.763 1.00 95.06 99 GLN A O 1
ATOM 771 N N . LEU A 1 100 ? 4.915 -5.535 -14.035 1.00 95.56 100 LEU A N 1
ATOM 772 C CA . LEU A 1 100 ? 4.666 -5.197 -12.635 1.00 95.56 100 LEU A CA 1
ATOM 773 C C . LEU A 1 100 ? 3.263 -5.601 -12.191 1.00 95.56 100 LEU A C 1
ATOM 775 O O . LEU A 1 100 ? 3.133 -6.216 -11.135 1.00 95.56 100 LEU A O 1
ATOM 779 N N . GLN A 1 101 ? 2.235 -5.354 -13.007 1.00 94.38 101 GLN A N 1
ATOM 780 C CA . GLN A 1 101 ? 0.866 -5.788 -12.726 1.00 94.38 101 GLN A CA 1
ATOM 781 C C . GLN A 1 101 ? 0.803 -7.292 -12.454 1.00 94.38 101 GLN A C 1
ATOM 783 O O . GLN A 1 101 ? 0.273 -7.704 -11.421 1.00 94.38 101 GLN A O 1
ATOM 788 N N . ALA A 1 102 ? 1.377 -8.119 -13.332 1.00 93.81 102 ALA A N 1
ATOM 789 C CA . ALA A 1 102 ? 1.373 -9.571 -13.161 1.00 93.81 102 ALA A CA 1
ATOM 790 C C . ALA A 1 102 ? 2.083 -9.998 -11.864 1.00 93.81 102 ALA A C 1
ATOM 792 O O . ALA A 1 102 ? 1.586 -10.844 -11.118 1.00 93.81 102 ALA A O 1
ATOM 793 N N . ARG A 1 103 ? 3.238 -9.391 -11.564 1.00 94.38 103 ARG A N 1
ATOM 794 C CA . ARG A 1 103 ? 4.029 -9.718 -10.370 1.00 94.38 103 ARG A CA 1
ATOM 795 C C . ARG A 1 103 ? 3.353 -9.277 -9.075 1.00 94.38 103 ARG A C 1
ATOM 797 O O . ARG A 1 103 ? 3.357 -10.043 -8.118 1.00 94.38 103 ARG A O 1
ATOM 804 N N . LEU A 1 104 ? 2.765 -8.086 -9.048 1.00 92.50 104 LEU A N 1
ATOM 805 C CA . LEU A 1 104 ? 2.063 -7.545 -7.885 1.00 92.50 104 LEU A CA 1
ATOM 806 C C . LEU A 1 104 ? 0.745 -8.285 -7.635 1.00 92.50 104 LEU A C 1
ATOM 808 O O . LEU A 1 104 ? 0.463 -8.642 -6.493 1.00 92.50 104 LEU A O 1
ATOM 812 N N . THR A 1 105 ? -0.003 -8.619 -8.690 1.00 90.69 105 THR A N 1
ATOM 813 C CA . THR A 1 105 ? -1.234 -9.424 -8.574 1.00 90.69 105 THR A CA 1
ATOM 814 C C . THR A 1 105 ? -0.945 -10.784 -7.941 1.00 90.69 105 THR A C 1
ATOM 816 O O . THR A 1 105 ? -1.619 -11.188 -6.996 1.00 90.69 105 THR A O 1
ATOM 819 N N . ASN A 1 106 ? 0.131 -11.455 -8.369 1.00 87.44 106 ASN A N 1
ATOM 820 C CA . ASN A 1 106 ? 0.576 -12.715 -7.760 1.00 87.44 106 ASN A CA 1
ATOM 821 C C . ASN A 1 106 ? 0.999 -12.567 -6.285 1.00 87.44 106 ASN A C 1
ATOM 823 O O . ASN A 1 106 ? 0.971 -13.543 -5.540 1.00 87.44 106 ASN A O 1
ATOM 827 N N . SER A 1 107 ? 1.364 -11.357 -5.857 1.00 82.44 107 SER A N 1
ATOM 828 C CA . SER A 1 107 ? 1.691 -11.020 -4.465 1.00 82.44 107 SER A CA 1
ATOM 829 C C . SER A 1 107 ? 0.475 -10.555 -3.646 1.00 82.44 107 SER A C 1
ATOM 831 O O . SER A 1 107 ? 0.638 -10.140 -2.497 1.00 82.44 107 SER A O 1
ATOM 833 N N . GLY A 1 108 ? -0.738 -10.636 -4.205 1.00 82.25 108 GLY A N 1
ATOM 834 C CA . GLY A 1 108 ? -1.989 -10.283 -3.528 1.00 82.25 108 GLY A CA 1
ATOM 835 C C . GLY A 1 108 ? -2.380 -8.810 -3.636 1.00 82.25 108 GLY A C 1
ATOM 836 O O . GLY A 1 108 ? -3.170 -8.339 -2.818 1.00 82.25 108 GLY A O 1
ATOM 837 N N . TYR A 1 109 ? -1.823 -8.078 -4.605 1.00 87.50 109 TYR A N 1
ATOM 838 C CA . TYR A 1 109 ? -2.264 -6.720 -4.900 1.00 87.50 109 TYR A CA 1
ATOM 839 C C . TYR A 1 109 ? -3.427 -6.697 -5.888 1.00 87.50 109 TYR A C 1
ATOM 841 O O . TYR A 1 109 ? -3.421 -7.395 -6.899 1.00 87.50 109 TYR A O 1
ATOM 849 N N . GLU A 1 110 ? -4.383 -5.815 -5.637 1.00 87.62 110 GLU A N 1
ATOM 850 C CA . GLU A 1 110 ? -5.279 -5.305 -6.662 1.00 87.62 110 GLU A CA 1
ATOM 851 C C . GLU A 1 110 ? -4.570 -4.145 -7.368 1.00 87.62 110 GLU A C 1
ATOM 853 O O . GLU A 1 110 ? -4.269 -3.111 -6.765 1.00 87.62 110 GLU A O 1
ATOM 858 N N . VAL A 1 111 ? -4.246 -4.345 -8.643 1.00 89.50 111 VAL A N 1
ATOM 859 C CA . VAL A 1 111 ? -3.468 -3.388 -9.431 1.00 89.50 111 VAL A CA 1
ATOM 860 C C . VAL A 1 111 ? -4.373 -2.686 -10.428 1.00 89.50 111 VAL A C 1
ATOM 862 O O . VAL A 1 111 ? -5.003 -3.339 -11.263 1.00 89.50 111 VAL A O 1
ATOM 865 N N . PHE A 1 112 ? -4.362 -1.359 -10.401 1.00 85.81 112 PHE A N 1
ATOM 866 C CA . PHE A 1 112 ? -5.058 -0.542 -11.387 1.00 85.81 112 PHE A CA 1
ATOM 867 C C . PHE A 1 112 ? -4.073 0.096 -12.361 1.00 85.81 112 PHE A C 1
ATOM 869 O O . PHE A 1 112 ? -3.058 0.662 -11.955 1.00 85.81 112 PHE A O 1
ATOM 876 N N . LEU A 1 113 ? -4.396 -0.006 -13.652 1.00 84.88 113 LEU A N 1
ATOM 877 C CA . LEU A 1 113 ? -3.688 0.636 -14.752 1.00 84.88 113 LEU A CA 1
ATOM 878 C C . LEU A 1 113 ? -4.652 1.631 -15.406 1.00 84.88 113 LEU A C 1
ATOM 880 O O . LEU A 1 113 ? -5.716 1.219 -15.873 1.00 84.88 113 LEU A O 1
ATOM 884 N N . ASP A 1 114 ? -4.238 2.897 -15.426 1.00 65.06 114 ASP A N 1
ATOM 885 C CA . ASP A 1 114 ? -4.947 4.105 -15.878 1.00 65.06 114 ASP A CA 1
ATOM 886 C C . ASP A 1 114 ? -6.056 3.847 -16.929 1.00 65.06 114 ASP A C 1
ATOM 888 O O . ASP A 1 114 ? -7.240 4.034 -16.669 1.00 65.06 114 ASP A O 1
ATOM 892 N N . GLU A 1 115 ? -5.722 3.259 -18.074 1.00 57.19 115 GLU A N 1
ATOM 893 C CA . GLU A 1 115 ? -6.639 3.248 -19.219 1.00 57.19 115 GLU A CA 1
ATOM 894 C C . GLU A 1 115 ? -7.256 1.869 -19.572 1.00 57.19 115 GLU A C 1
ATOM 896 O O . GLU A 1 115 ? -7.894 1.731 -20.617 1.00 57.19 115 GLU A O 1
ATOM 901 N N . THR A 1 116 ? -7.042 0.804 -18.786 1.00 52.97 116 THR A N 1
ATOM 902 C CA . THR A 1 116 ? -7.662 -0.522 -19.068 1.00 52.97 116 THR A CA 1
ATOM 903 C C . THR A 1 116 ? -8.832 -0.868 -18.157 1.00 52.97 116 THR A C 1
ATOM 905 O O . THR A 1 116 ? -9.606 -1.765 -18.486 1.00 52.97 116 THR A O 1
ATOM 908 N N . THR A 1 117 ? -8.955 -0.187 -17.018 1.00 53.06 117 THR A N 1
ATOM 909 C CA . THR A 1 117 ? -9.896 -0.581 -15.960 1.00 53.06 117 THR A CA 1
ATOM 910 C C . THR A 1 117 ? -11.147 0.299 -15.915 1.00 53.06 117 THR A C 1
ATOM 912 O O . THR A 1 117 ? -12.159 -0.123 -15.361 1.00 53.06 117 THR A O 1
ATOM 915 N N . ILE A 1 118 ? -11.127 1.492 -16.524 1.00 57.91 118 ILE A N 1
ATOM 916 C CA . ILE A 1 118 ? -12.278 2.406 -16.527 1.00 57.91 118 ILE A CA 1
ATOM 917 C C . ILE A 1 118 ? -13.190 2.100 -17.724 1.00 57.91 118 ILE A C 1
ATOM 919 O O . ILE A 1 118 ? -12.750 2.203 -18.872 1.00 57.91 118 ILE A O 1
ATOM 923 N N . PRO A 1 119 ? -14.467 1.735 -17.495 1.00 51.34 119 PRO A N 1
ATOM 924 C CA . PRO A 1 119 ? -15.408 1.476 -18.575 1.00 51.34 119 PRO A CA 1
ATOM 925 C C . PRO A 1 119 ? -15.659 2.724 -19.438 1.00 51.34 119 PRO A C 1
ATOM 927 O O . PRO A 1 119 ? -15.774 3.829 -18.890 1.00 51.34 119 PRO A O 1
ATOM 930 N N . PRO A 1 120 ? -15.847 2.568 -20.763 1.00 53.22 120 PRO A N 1
ATOM 931 C CA . PRO A 1 120 ? -16.272 3.663 -21.632 1.00 53.22 120 PRO A CA 1
ATOM 932 C C . PRO A 1 120 ? -17.545 4.342 -21.105 1.00 53.22 120 PRO A C 1
ATOM 934 O O . PRO A 1 120 ? -18.507 3.665 -20.749 1.00 53.22 120 PRO A O 1
ATOM 937 N N . GLY A 1 121 ? -17.556 5.678 -21.072 1.00 53.94 121 GLY A N 1
ATOM 938 C CA . GLY A 1 121 ? -18.685 6.474 -20.567 1.00 53.94 121 GLY A CA 1
ATOM 939 C C . GLY A 1 121 ? -18.629 6.814 -19.073 1.00 53.94 121 GLY A C 1
ATOM 940 O O . GLY A 1 121 ? -19.540 7.471 -18.574 1.00 53.94 121 GLY A O 1
ATOM 941 N N . THR A 1 122 ? -17.570 6.411 -18.367 1.00 57.84 122 THR A N 1
ATOM 942 C CA . THR A 1 122 ? -17.314 6.820 -16.978 1.00 57.84 122 THR A CA 1
ATOM 943 C C . THR A 1 122 ? -16.459 8.086 -16.951 1.00 57.84 122 THR A C 1
ATOM 945 O O . THR A 1 122 ? -15.518 8.210 -17.733 1.00 57.84 122 THR A O 1
ATOM 948 N N . ASP A 1 123 ? -16.755 9.014 -16.038 1.00 66.75 123 ASP A N 1
ATOM 949 C CA . ASP A 1 123 ? -15.859 10.135 -15.739 1.00 66.75 123 ASP A CA 1
ATOM 950 C C . ASP A 1 123 ? -14.544 9.588 -15.166 1.00 66.75 123 ASP A C 1
ATOM 952 O O . ASP A 1 123 ? -14.500 9.065 -14.047 1.00 66.75 123 ASP A O 1
ATOM 956 N N . PHE A 1 124 ? -13.490 9.680 -15.975 1.00 62.09 124 PHE A N 1
ATOM 957 C CA . PHE A 1 124 ? -12.165 9.160 -15.674 1.00 62.09 124 PHE A CA 1
ATOM 958 C C . PHE A 1 124 ? -11.590 9.765 -14.389 1.00 62.09 124 PHE A C 1
ATOM 960 O O . PHE A 1 124 ? -11.151 9.031 -13.502 1.00 62.09 124 PHE A O 1
ATOM 967 N N . GLN A 1 125 ? -11.665 11.092 -14.248 1.00 63.97 125 GLN A N 1
ATOM 968 C CA . GLN A 1 125 ? -11.129 11.781 -13.078 1.00 63.97 125 GLN A CA 1
ATOM 969 C C . GLN A 1 125 ? -11.878 11.362 -11.814 1.00 63.97 125 GLN A C 1
ATOM 971 O O . GLN A 1 125 ? -11.260 11.133 -10.775 1.00 63.97 125 GLN A O 1
ATOM 976 N N . LYS A 1 126 ? -13.203 11.206 -11.888 1.00 68.50 126 LYS A N 1
ATOM 977 C CA . LYS A 1 126 ? -13.999 10.749 -10.742 1.00 68.50 126 LYS A CA 1
ATOM 978 C C . LYS A 1 126 ? -13.679 9.304 -10.352 1.00 68.50 126 LYS A C 1
ATOM 980 O O . LYS A 1 126 ? -13.486 9.019 -9.170 1.00 68.50 126 LYS A O 1
ATOM 985 N N . ALA A 1 127 ? -13.614 8.396 -11.326 1.00 66.38 127 ALA A N 1
ATOM 986 C CA . ALA A 1 127 ? -13.303 6.988 -11.081 1.00 66.38 127 ALA A CA 1
ATOM 987 C C . ALA A 1 127 ? -11.917 6.825 -10.449 1.00 66.38 127 ALA A C 1
ATOM 989 O O . ALA A 1 127 ? -11.748 6.082 -9.482 1.00 66.38 127 ALA A O 1
ATOM 990 N N . LEU A 1 128 ? -10.946 7.579 -10.951 1.00 68.50 128 LEU A N 1
ATOM 991 C CA . LEU A 1 128 ? -9.600 7.553 -10.427 1.00 68.50 128 LEU A CA 1
ATOM 992 C C . LEU A 1 128 ? -9.499 8.168 -9.025 1.00 68.50 128 LEU A C 1
ATOM 994 O O . LEU A 1 128 ? -8.861 7.572 -8.166 1.00 68.50 128 LEU A O 1
ATOM 998 N N . LYS A 1 129 ? -10.145 9.308 -8.747 1.00 69.50 129 LYS A N 1
ATOM 999 C CA . LYS A 1 129 ? -10.171 9.890 -7.388 1.00 69.50 129 LYS A CA 1
ATOM 1000 C C . LYS A 1 129 ? -10.707 8.900 -6.357 1.00 69.50 129 LYS A C 1
ATOM 1002 O O . LYS A 1 129 ? -10.121 8.746 -5.286 1.00 69.50 129 LYS A O 1
ATOM 1007 N N . ASN A 1 130 ? -11.770 8.176 -6.707 1.00 69.56 130 ASN A N 1
ATOM 1008 C CA . ASN A 1 130 ? -12.311 7.117 -5.859 1.00 69.56 130 ASN A CA 1
ATOM 1009 C C . ASN A 1 130 ? -11.287 6.003 -5.627 1.00 69.56 130 ASN A C 1
ATOM 1011 O O . ASN A 1 130 ? -11.095 5.581 -4.490 1.00 69.56 130 ASN A O 1
ATOM 1015 N N . TRP A 1 131 ? -10.603 5.568 -6.686 1.00 72.50 131 TRP A N 1
ATOM 1016 C CA . TRP A 1 131 ? -9.597 4.515 -6.593 1.00 72.50 131 TRP A CA 1
ATOM 1017 C C . TRP A 1 131 ? -8.373 4.948 -5.778 1.00 72.50 131 TRP A C 1
ATOM 1019 O O . TRP A 1 131 ? -7.874 4.185 -4.957 1.00 72.50 131 TRP A O 1
ATOM 1029 N N . MET A 1 132 ? -7.920 6.193 -5.944 1.00 72.12 132 MET A N 1
ATOM 1030 C CA . MET A 1 132 ? -6.791 6.760 -5.207 1.00 72.12 132 MET A CA 1
ATOM 1031 C C . MET A 1 132 ? -7.087 6.909 -3.710 1.00 72.12 132 MET A C 1
ATOM 1033 O O . MET A 1 132 ? -6.204 6.612 -2.910 1.00 72.12 132 MET A O 1
ATOM 1037 N N . ASN A 1 133 ? -8.315 7.272 -3.307 1.00 69.25 133 ASN A N 1
ATOM 1038 C CA . ASN A 1 133 ? -8.719 7.248 -1.886 1.00 69.25 133 ASN A CA 1
ATOM 1039 C C . ASN A 1 133 ? -8.564 5.852 -1.272 1.00 69.25 133 ASN A C 1
ATOM 1041 O O . ASN A 1 133 ? -8.237 5.699 -0.095 1.00 69.25 133 ASN A O 1
ATOM 1045 N N . ASP A 1 134 ? -8.780 4.835 -2.098 1.00 73.31 134 ASP A N 1
ATOM 1046 C CA . ASP A 1 134 ? -8.656 3.441 -1.733 1.00 73.31 134 ASP A CA 1
ATOM 1047 C C . ASP A 1 134 ? -7.258 2.861 -2.015 1.00 73.31 134 ASP A C 1
ATOM 1049 O O . ASP A 1 134 ? -7.006 1.709 -1.671 1.00 73.31 134 ASP A O 1
ATOM 1053 N N . ALA A 1 135 ? -6.307 3.609 -2.565 1.00 80.19 135 ALA A N 1
ATOM 1054 C CA . ALA A 1 135 ? -4.967 3.097 -2.822 1.00 80.19 135 ALA A CA 1
ATOM 1055 C C . ALA A 1 135 ? -4.102 3.105 -1.547 1.00 80.19 135 ALA A C 1
ATOM 1057 O O . ALA A 1 135 ? -4.117 4.048 -0.741 1.00 80.19 135 ALA A O 1
ATOM 1058 N N . ASP A 1 136 ? -3.291 2.058 -1.377 1.00 83.44 136 ASP A N 1
ATOM 1059 C CA . ASP A 1 136 ? -2.236 2.044 -0.361 1.00 83.44 136 ASP A CA 1
ATOM 1060 C C . ASP A 1 136 ? -1.133 3.043 -0.751 1.00 83.44 136 ASP A C 1
ATOM 1062 O O . ASP A 1 136 ? -0.603 3.765 0.099 1.00 83.44 136 ASP A O 1
ATOM 1066 N N . PHE A 1 137 ? -0.795 3.086 -2.043 1.00 87.12 137 PHE A N 1
ATOM 1067 C CA . PHE A 1 137 ? 0.121 4.047 -2.651 1.00 87.12 137 PHE A CA 1
ATOM 1068 C C . PHE A 1 137 ? -0.025 4.053 -4.187 1.00 87.12 137 PHE A C 1
ATOM 1070 O O . PHE A 1 137 ? -0.607 3.139 -4.783 1.00 87.12 137 PHE A O 1
ATOM 1077 N N . VAL A 1 138 ? 0.544 5.077 -4.817 1.00 88.38 138 VAL A N 1
ATOM 1078 C CA . VAL A 1 138 ? 0.713 5.215 -6.265 1.00 88.38 138 VAL A CA 1
ATOM 1079 C C . VAL A 1 138 ? 2.152 4.865 -6.641 1.00 88.38 138 VAL A C 1
ATOM 1081 O O . VAL A 1 138 ? 3.101 5.341 -6.017 1.00 88.38 138 VAL A O 1
ATOM 1084 N N . LEU A 1 139 ? 2.319 4.034 -7.664 1.00 92.00 139 LEU A N 1
ATOM 1085 C CA . LEU A 1 139 ? 3.587 3.732 -8.312 1.00 92.00 139 LEU A CA 1
ATOM 1086 C C . LEU A 1 139 ? 3.674 4.528 -9.617 1.00 92.00 139 LEU A C 1
ATOM 1088 O O . LEU A 1 139 ? 2.954 4.235 -10.567 1.00 92.00 139 LEU A O 1
ATOM 1092 N N . LEU A 1 140 ? 4.561 5.514 -9.672 1.00 90.88 140 LEU A N 1
ATOM 1093 C CA . LEU A 1 140 ? 4.763 6.350 -10.853 1.00 90.88 140 LEU A CA 1
ATOM 1094 C C . LEU A 1 140 ? 5.954 5.835 -11.663 1.00 90.88 140 LEU A C 1
ATOM 1096 O O . LEU A 1 140 ? 7.084 5.859 -11.179 1.00 90.88 140 LEU A O 1
ATOM 1100 N N . LEU A 1 141 ? 5.737 5.395 -12.902 1.00 92.19 141 LEU A N 1
ATOM 1101 C CA . LEU A 1 141 ? 6.827 5.074 -13.826 1.00 92.19 141 LEU A CA 1
ATOM 1102 C C . LEU A 1 141 ? 7.310 6.366 -14.496 1.00 92.19 141 LEU A C 1
ATOM 1104 O O . LEU A 1 141 ? 6.752 6.809 -15.499 1.00 92.19 141 LEU A O 1
ATOM 1108 N N . ALA A 1 142 ? 8.347 6.975 -13.918 1.00 91.12 142 ALA A N 1
ATOM 1109 C CA . ALA A 1 142 ? 8.861 8.285 -14.302 1.00 91.12 142 ALA A CA 1
ATOM 1110 C C . ALA A 1 142 ? 9.788 8.206 -15.522 1.00 91.12 142 ALA A C 1
ATOM 1112 O O . ALA A 1 142 ? 11.010 8.316 -15.407 1.00 91.12 142 ALA A O 1
ATOM 1113 N N . THR A 1 143 ? 9.180 7.982 -16.689 1.00 90.56 143 THR A N 1
ATOM 1114 C CA . THR A 1 143 ? 9.846 7.919 -17.996 1.00 90.56 143 THR A CA 1
ATOM 1115 C C . THR A 1 143 ? 10.261 9.309 -18.509 1.00 90.56 143 THR A C 1
ATOM 1117 O O . THR A 1 143 ? 9.735 10.323 -18.044 1.00 90.56 143 THR A O 1
ATOM 1120 N N . PRO A 1 144 ? 11.201 9.404 -19.472 1.00 86.81 144 PRO A N 1
ATOM 1121 C CA . PRO A 1 144 ? 11.748 10.689 -19.914 1.00 86.81 144 PRO A CA 1
ATOM 1122 C C . PRO A 1 144 ? 10.709 11.692 -20.435 1.00 86.81 144 PRO A C 1
ATOM 1124 O O . PRO A 1 144 ? 10.865 12.888 -20.202 1.00 86.81 144 PRO A O 1
ATOM 1127 N N . GLN A 1 145 ? 9.652 11.239 -21.121 1.00 84.56 145 GLN A N 1
ATOM 1128 C CA . GLN A 1 145 ? 8.607 12.116 -21.670 1.00 84.56 145 GLN A CA 1
ATOM 1129 C C . GLN A 1 145 ? 7.320 12.116 -20.839 1.00 84.56 145 GLN A C 1
ATOM 1131 O O . GLN A 1 145 ? 6.263 12.509 -21.348 1.00 84.56 145 GLN A O 1
ATOM 1136 N N . LEU A 1 146 ? 7.389 11.701 -19.570 1.00 80.25 146 LEU A N 1
ATOM 1137 C CA . LEU A 1 146 ? 6.232 11.627 -18.680 1.00 80.25 146 LEU A CA 1
ATOM 1138 C C . LEU A 1 146 ? 5.459 12.964 -18.632 1.00 80.25 146 LEU A C 1
ATOM 1140 O O . LEU A 1 146 ? 4.242 12.978 -18.795 1.00 80.25 146 LEU A O 1
ATOM 1144 N N . GLU A 1 147 ? 6.165 14.093 -18.542 1.00 69.69 147 GLU A N 1
ATOM 1145 C CA . GLU A 1 147 ? 5.587 15.447 -18.406 1.00 69.69 147 GLU A CA 1
ATOM 1146 C C . GLU A 1 147 ? 4.841 15.966 -19.635 1.00 69.69 147 GLU A C 1
ATOM 1148 O O . GLU A 1 147 ? 4.102 16.940 -19.550 1.00 69.69 147 GLU A O 1
ATOM 1153 N N . SER A 1 148 ? 5.025 15.330 -20.794 1.00 62.12 148 SER A N 1
ATOM 1154 C CA . SER A 1 148 ? 4.247 15.671 -21.990 1.00 62.12 148 SER A CA 1
ATOM 1155 C C . SER A 1 148 ? 2.805 15.158 -21.925 1.00 62.12 148 SER A C 1
ATOM 1157 O O . SER A 1 148 ? 2.021 15.422 -22.834 1.00 62.12 148 SER A O 1
ATOM 1159 N N . SER A 1 149 ? 2.463 14.387 -20.890 1.00 58.56 149 SER A N 1
ATOM 1160 C CA . SER A 1 149 ? 1.080 14.046 -20.580 1.00 58.56 149 SER A CA 1
ATOM 1161 C C . SER A 1 149 ? 0.470 15.130 -19.693 1.00 58.56 149 SER A C 1
ATOM 1163 O O . SER A 1 149 ? 1.090 15.592 -18.740 1.00 58.56 149 SER A O 1
ATOM 1165 N N . GLU A 1 150 ? -0.760 15.527 -20.002 1.00 51.34 150 GLU A N 1
ATOM 1166 C CA . GLU A 1 150 ? -1.520 16.599 -19.337 1.00 51.34 150 GLU A CA 1
ATOM 1167 C C . GLU A 1 150 ? -1.862 16.288 -17.859 1.00 51.34 150 GLU A C 1
ATOM 1169 O O . GLU A 1 150 ? -2.598 17.025 -17.217 1.00 51.34 150 GLU A O 1
ATOM 1174 N N . TRP A 1 151 ? -1.342 15.187 -17.306 1.00 54.97 151 TRP A N 1
ATOM 1175 C CA . TRP A 1 151 ? -1.980 14.461 -16.213 1.00 54.97 151 TRP A CA 1
ATOM 1176 C C . TRP A 1 151 ? -1.134 14.324 -14.928 1.00 54.97 151 TRP A C 1
ATOM 1178 O O . TRP A 1 151 ? -1.662 14.296 -13.818 1.00 54.97 151 TRP A O 1
ATOM 1188 N N . VAL A 1 152 ? 0.193 14.376 -15.056 1.00 63.44 152 VAL A N 1
ATOM 1189 C CA . VAL A 1 152 ? 1.141 13.965 -14.000 1.00 63.44 152 VAL A CA 1
ATOM 1190 C C . VAL A 1 152 ? 1.162 14.900 -12.786 1.00 63.44 152 VAL A C 1
ATOM 1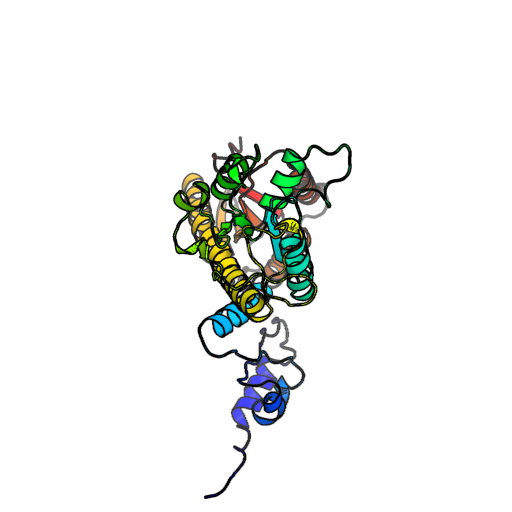192 O O . VAL A 1 152 ? 1.406 14.455 -11.668 1.00 63.44 152 VAL A O 1
ATOM 1195 N N . ILE A 1 153 ? 0.911 16.199 -12.971 1.00 64.00 153 ILE A N 1
ATOM 1196 C CA . ILE A 1 153 ? 0.941 17.166 -11.860 1.00 64.00 153 ILE A CA 1
ATOM 1197 C C . ILE A 1 153 ? -0.327 17.047 -11.007 1.00 64.00 153 ILE A C 1
ATOM 1199 O O . ILE A 1 153 ? -0.226 16.973 -9.783 1.00 64.00 153 ILE A O 1
ATOM 1203 N N . GLU A 1 154 ? -1.503 16.953 -11.637 1.00 64.88 154 GLU A N 1
ATOM 1204 C CA . GLU A 1 154 ? -2.782 16.821 -10.924 1.00 64.88 154 GLU A CA 1
ATOM 1205 C C . GLU A 1 154 ? -2.843 15.531 -10.094 1.00 64.88 154 GLU A C 1
ATOM 1207 O O . GLU A 1 154 ? -3.360 15.539 -8.977 1.00 64.88 154 GLU A O 1
ATOM 1212 N N . GLU A 1 155 ? -2.279 14.429 -10.595 1.00 64.56 155 GLU A N 1
ATOM 1213 C CA . GLU A 1 155 ? -2.150 13.176 -9.841 1.00 64.56 155 GLU A CA 1
ATOM 1214 C C . GLU A 1 155 ? -1.319 13.312 -8.577 1.00 64.56 155 GLU A C 1
ATOM 1216 O O . GLU A 1 155 ? -1.677 12.772 -7.533 1.00 64.56 155 GLU A O 1
ATOM 1221 N N . ILE A 1 156 ? -0.180 13.991 -8.679 1.00 67.44 156 ILE A N 1
ATOM 1222 C CA . ILE A 1 156 ? 0.766 14.115 -7.572 1.00 67.44 156 ILE A CA 1
ATOM 1223 C C . ILE A 1 156 ? 0.205 15.065 -6.527 1.00 67.44 156 ILE A C 1
ATOM 1225 O O . ILE A 1 156 ? 0.275 14.778 -5.331 1.00 67.44 156 ILE A O 1
ATOM 1229 N N . GLU A 1 157 ? -0.412 16.163 -6.964 1.00 67.94 157 GLU A N 1
ATOM 1230 C CA . GLU A 1 157 ? -1.161 17.052 -6.083 1.00 67.94 157 GLU A CA 1
ATOM 1231 C C . GLU A 1 157 ? -2.308 16.309 -5.399 1.00 67.94 157 GLU A C 1
ATOM 1233 O O . GLU A 1 157 ? -2.449 16.406 -4.178 1.00 67.94 157 GLU A O 1
ATOM 1238 N N . PHE A 1 158 ? -3.072 15.498 -6.137 1.00 67.75 158 PHE A N 1
ATOM 1239 C CA . PHE A 1 158 ? -4.131 14.691 -5.546 1.00 67.75 158 PHE A CA 1
ATOM 1240 C C . PHE A 1 158 ? -3.583 13.669 -4.552 1.00 67.75 158 PHE A C 1
ATOM 1242 O O . PHE A 1 158 ? -4.101 13.592 -3.446 1.00 67.75 158 PHE A O 1
ATOM 1249 N N . ALA A 1 159 ? -2.550 12.896 -4.896 1.00 67.81 159 ALA A N 1
ATOM 1250 C CA . ALA A 1 159 ? -1.970 11.895 -4.003 1.00 67.81 159 ALA A CA 1
ATOM 1251 C C . ALA A 1 159 ? -1.471 12.541 -2.701 1.00 67.81 159 ALA A C 1
ATOM 1253 O O . ALA A 1 159 ? -1.754 12.038 -1.612 1.00 67.81 159 ALA A O 1
ATOM 1254 N N . ASN A 1 160 ? -0.827 13.706 -2.799 1.00 69.00 160 ASN A N 1
ATOM 1255 C CA . ASN A 1 160 ? -0.386 14.477 -1.640 1.00 69.00 160 ASN A CA 1
ATOM 1256 C C . ASN A 1 160 ? -1.564 14.972 -0.787 1.00 69.00 160 ASN A C 1
ATOM 1258 O O . ASN A 1 160 ? -1.567 14.753 0.426 1.00 69.00 160 ASN A O 1
ATOM 1262 N N . LEU A 1 161 ? -2.586 15.583 -1.400 1.00 65.00 161 LEU A N 1
ATOM 1263 C CA . LEU A 1 161 ? -3.807 16.014 -0.703 1.00 65.00 161 LEU A CA 1
ATOM 1264 C C . LEU A 1 161 ? -4.531 14.832 -0.056 1.00 65.00 161 LEU A C 1
ATOM 1266 O O . LEU A 1 161 ? -5.007 14.929 1.074 1.00 65.00 161 LEU A O 1
ATOM 1270 N N . ALA A 1 162 ? -4.547 13.696 -0.748 1.00 64.06 162 ALA A N 1
ATOM 1271 C CA . ALA A 1 162 ? -5.193 12.478 -0.313 1.00 64.06 162 ALA A CA 1
ATOM 1272 C C . ALA A 1 162 ? -4.414 11.733 0.788 1.00 64.06 162 ALA A C 1
ATOM 1274 O O . ALA A 1 162 ? -4.883 10.711 1.295 1.00 64.06 162 ALA A O 1
ATOM 1275 N N . SER A 1 163 ? -3.218 12.217 1.155 1.00 70.31 163 SER A N 1
ATOM 1276 C CA . SER A 1 163 ? -2.250 11.494 1.991 1.00 70.31 163 SER A CA 1
ATOM 1277 C C . SER A 1 163 ? -1.993 10.068 1.483 1.00 70.31 163 SER A C 1
ATOM 1279 O O . SER A 1 163 ? -1.839 9.126 2.263 1.00 70.31 163 SER A O 1
ATOM 1281 N N . VAL A 1 164 ? -1.996 9.887 0.163 1.00 79.06 164 VAL A N 1
ATOM 1282 C CA . VAL A 1 164 ? -1.652 8.645 -0.526 1.00 79.06 164 VAL A CA 1
ATOM 1283 C C . VAL A 1 164 ? -0.166 8.663 -0.827 1.00 79.06 164 VAL A C 1
ATOM 1285 O O . VAL A 1 164 ? 0.343 9.598 -1.436 1.00 79.06 164 VAL A O 1
ATOM 1288 N N . GLY A 1 165 ? 0.547 7.631 -0.369 1.00 83.38 165 GLY A N 1
ATOM 1289 C CA . GLY A 1 165 ? 1.967 7.496 -0.665 1.00 83.38 165 GLY A CA 1
ATOM 1290 C C . GLY A 1 165 ? 2.214 7.451 -2.171 1.00 83.38 165 GLY A C 1
ATOM 1291 O O . GLY A 1 165 ? 1.402 6.927 -2.927 1.00 83.38 165 GLY A O 1
ATOM 1292 N N . LEU A 1 166 ? 3.363 7.959 -2.595 1.00 88.56 166 LEU A N 1
ATOM 1293 C CA . LEU A 1 166 ? 3.796 8.005 -3.986 1.00 88.56 166 LEU A CA 1
ATOM 1294 C C . LEU A 1 166 ? 5.236 7.496 -4.073 1.00 88.56 166 LEU A C 1
ATOM 1296 O O . LEU A 1 166 ? 6.143 8.115 -3.511 1.00 88.56 166 LEU A O 1
ATOM 1300 N N . LEU A 1 167 ? 5.430 6.379 -4.771 1.00 92.94 167 LEU A N 1
ATOM 1301 C CA . LEU A 1 167 ? 6.735 5.818 -5.104 1.00 92.94 167 LEU A CA 1
ATOM 1302 C C . LEU A 1 167 ? 6.986 6.022 -6.598 1.00 92.94 167 LEU A C 1
ATOM 1304 O O . LEU A 1 167 ? 6.326 5.408 -7.431 1.00 92.94 167 LEU A O 1
ATOM 1308 N N . ALA A 1 168 ? 7.955 6.858 -6.940 1.00 92.88 168 ALA A N 1
ATOM 1309 C CA . ALA A 1 168 ? 8.408 7.048 -8.304 1.00 92.88 168 ALA A CA 1
ATOM 1310 C C . ALA A 1 168 ? 9.546 6.084 -8.647 1.00 92.88 168 ALA A C 1
ATOM 1312 O O . ALA A 1 168 ? 10.513 5.933 -7.902 1.00 92.88 168 ALA A O 1
ATOM 1313 N N . VAL A 1 169 ? 9.443 5.455 -9.810 1.00 95.12 169 VAL A N 1
ATOM 1314 C CA . VAL A 1 169 ? 10.484 4.641 -10.431 1.00 95.12 169 VAL A CA 1
ATOM 1315 C C . VAL A 1 169 ? 11.164 5.511 -11.478 1.00 95.12 169 VAL A C 1
ATOM 1317 O O . VAL A 1 169 ? 10.606 5.733 -12.552 1.00 95.12 169 VAL A O 1
ATOM 1320 N N . ALA A 1 170 ? 12.341 6.041 -11.151 1.00 93.75 170 ALA A N 1
ATOM 1321 C CA . ALA A 1 170 ? 13.089 6.902 -12.058 1.00 93.75 170 ALA A CA 1
ATOM 1322 C C . ALA A 1 170 ? 13.707 6.062 -13.179 1.00 93.75 170 ALA A C 1
ATOM 1324 O O . ALA A 1 170 ? 14.466 5.124 -12.916 1.00 93.75 170 ALA A O 1
ATOM 1325 N N . TRP A 1 171 ? 13.345 6.385 -14.420 1.00 92.56 171 TRP A N 1
ATOM 1326 C CA . TRP A 1 171 ? 13.744 5.627 -15.600 1.00 92.56 171 TRP A CA 1
ATOM 1327 C C . TRP A 1 171 ? 15.222 5.845 -15.948 1.00 92.56 171 TRP A C 1
ATOM 1329 O O . TRP A 1 171 ? 15.738 6.952 -15.767 1.00 92.56 171 TRP A O 1
ATOM 1339 N N . PRO A 1 172 ? 15.932 4.832 -16.479 1.00 89.31 172 PRO A N 1
ATOM 1340 C CA . PRO A 1 172 ? 17.303 5.039 -16.920 1.00 89.31 172 PRO A CA 1
ATOM 1341 C C . PRO A 1 172 ? 17.339 6.014 -18.105 1.00 89.31 172 PRO A C 1
ATOM 1343 O O . PRO A 1 172 ? 16.489 5.974 -18.998 1.00 89.31 172 PRO A O 1
ATOM 1346 N N . GLY A 1 173 ? 18.341 6.892 -18.128 1.00 78.88 173 GLY A N 1
ATOM 1347 C CA . GLY A 1 173 ? 18.569 7.814 -19.245 1.00 78.88 173 GLY A CA 1
ATOM 1348 C C . GLY A 1 173 ? 17.687 9.069 -19.291 1.00 78.88 173 GLY A C 1
ATOM 1349 O O . GLY A 1 173 ? 17.823 9.841 -20.238 1.00 78.88 173 GLY A O 1
ATOM 1350 N N . GLY A 1 174 ? 16.836 9.330 -18.293 1.00 75.25 174 GLY A N 1
ATOM 1351 C CA . GLY A 1 174 ? 16.108 10.599 -18.198 1.00 75.25 174 GLY A CA 1
ATOM 1352 C C . GLY A 1 174 ? 15.512 10.850 -16.816 1.00 75.25 174 GLY A C 1
ATOM 1353 O O . GLY A 1 174 ? 14.946 9.950 -16.207 1.00 75.25 174 GLY A O 1
ATOM 1354 N N . LYS A 1 175 ? 15.633 12.089 -16.329 1.00 78.19 175 LYS A N 1
ATOM 1355 C CA . LYS A 1 175 ? 15.023 12.545 -15.075 1.00 78.19 175 LYS A CA 1
ATOM 1356 C C . LYS A 1 175 ? 13.960 13.592 -15.409 1.00 78.19 175 LYS A C 1
ATOM 1358 O O . LYS A 1 175 ? 14.341 14.730 -15.674 1.00 78.19 175 LYS A O 1
ATOM 1363 N N . PRO A 1 176 ? 12.668 13.230 -15.471 1.00 83.44 176 PRO A N 1
ATOM 1364 C CA . PRO A 1 176 ? 11.622 14.242 -15.581 1.00 83.44 176 PRO A CA 1
ATOM 1365 C C . PRO A 1 176 ? 11.665 15.159 -14.342 1.00 83.44 176 PRO A C 1
ATOM 1367 O O . PRO A 1 176 ? 11.964 14.688 -13.240 1.00 83.44 176 PRO A O 1
ATOM 1370 N N . ASN A 1 177 ? 11.372 16.451 -14.515 1.00 83.69 177 ASN A N 1
ATOM 1371 C CA . ASN A 1 177 ? 11.359 17.476 -13.457 1.00 83.69 177 ASN A CA 1
ATOM 1372 C C . ASN A 1 177 ? 10.437 17.095 -12.291 1.00 83.69 177 ASN A C 1
ATOM 1374 O O . ASN A 1 177 ? 10.690 17.469 -11.151 1.00 83.69 177 ASN A O 1
ATOM 1378 N N . VAL A 1 178 ? 9.396 16.299 -12.546 1.00 81.25 178 VAL A N 1
ATOM 1379 C CA . VAL A 1 178 ? 8.525 15.743 -11.504 1.00 81.25 178 VAL A CA 1
ATOM 1380 C C . VAL A 1 178 ? 9.291 15.026 -10.387 1.00 81.25 178 VAL A C 1
ATOM 1382 O O . VAL A 1 178 ? 8.873 15.068 -9.238 1.00 81.25 178 VAL A O 1
ATOM 1385 N N . LEU A 1 179 ? 10.437 14.403 -10.681 1.00 86.50 179 LEU A N 1
ATOM 1386 C CA . LEU A 1 179 ? 11.255 13.750 -9.657 1.00 86.50 179 LEU A CA 1
ATOM 1387 C C . LEU A 1 179 ? 11.887 14.753 -8.683 1.00 86.50 179 LEU A C 1
ATOM 1389 O O . LEU A 1 179 ? 12.201 14.380 -7.558 1.00 86.50 179 LEU A O 1
ATOM 1393 N N . GLU A 1 180 ? 12.061 16.013 -9.085 1.00 86.12 180 GLU A N 1
ATOM 1394 C CA . GLU A 1 180 ? 12.634 17.068 -8.241 1.00 86.12 180 GLU A CA 1
ATOM 1395 C C . GLU A 1 180 ? 11.660 17.551 -7.158 1.00 86.12 180 GLU A C 1
ATOM 1397 O O . GLU A 1 180 ? 12.087 18.137 -6.163 1.00 86.12 180 GLU A O 1
ATOM 1402 N N . THR A 1 181 ? 10.358 17.292 -7.320 1.00 83.00 181 THR A N 1
ATOM 1403 C CA . THR A 1 181 ? 9.328 17.646 -6.328 1.00 83.00 181 THR A CA 1
ATOM 1404 C C . THR A 1 181 ? 9.153 16.574 -5.250 1.00 83.00 181 THR A C 1
ATOM 1406 O O . THR A 1 181 ? 8.459 16.805 -4.257 1.00 83.00 181 THR A O 1
ATOM 1409 N N . LEU A 1 182 ? 9.781 15.408 -5.428 1.00 84.69 182 LEU A N 1
ATOM 1410 C CA . LEU A 1 182 ? 9.633 14.250 -4.556 1.00 84.69 182 LEU A CA 1
ATOM 1411 C C . LEU A 1 182 ? 10.760 14.165 -3.530 1.00 84.69 182 LEU A C 1
ATOM 1413 O O . LEU A 1 182 ? 11.911 14.525 -3.782 1.00 84.69 182 LEU A O 1
ATOM 1417 N N . MET A 1 183 ? 10.438 13.619 -2.359 1.00 86.75 183 MET A N 1
ATOM 1418 C CA . MET A 1 183 ? 11.446 13.325 -1.346 1.00 86.75 183 MET A CA 1
ATOM 1419 C C . MET A 1 183 ? 12.348 12.166 -1.810 1.00 86.75 183 MET A C 1
ATOM 1421 O O . MET A 1 183 ? 11.873 11.258 -2.495 1.00 86.75 183 MET A O 1
ATOM 1425 N N . PRO A 1 184 ? 13.631 12.108 -1.402 1.00 87.94 184 PRO A N 1
ATOM 1426 C CA . PRO A 1 184 ? 14.546 11.045 -1.834 1.00 87.94 184 PRO A CA 1
ATOM 1427 C C . PRO A 1 184 ? 14.060 9.619 -1.537 1.00 87.94 184 PRO A C 1
ATOM 1429 O O . PRO A 1 184 ? 14.324 8.692 -2.296 1.00 87.94 184 PRO A O 1
ATOM 1432 N N . ASP A 1 185 ? 13.321 9.417 -0.446 1.00 86.88 185 ASP A N 1
ATOM 1433 C CA . ASP A 1 185 ? 12.726 8.127 -0.092 1.00 86.88 185 ASP A CA 1
ATOM 1434 C C . ASP A 1 185 ? 11.515 7.752 -0.965 1.00 86.88 185 ASP A C 1
ATOM 1436 O O . ASP A 1 185 ? 11.079 6.604 -0.958 1.00 86.88 185 ASP A O 1
ATOM 1440 N N . GLN A 1 186 ? 10.977 8.679 -1.746 1.00 90.19 186 GLN A N 1
ATOM 1441 C CA . GLN A 1 186 ? 9.911 8.411 -2.707 1.00 90.19 186 GLN A CA 1
ATOM 1442 C C . GLN A 1 186 ? 10.450 7.978 -4.067 1.00 90.19 186 GLN A C 1
ATOM 1444 O O . GLN A 1 186 ? 9.656 7.653 -4.939 1.00 90.19 186 GLN A O 1
ATOM 1449 N N . ILE A 1 187 ? 11.770 7.948 -4.264 1.00 92.62 187 ILE A N 1
ATOM 1450 C CA . ILE A 1 187 ? 12.378 7.670 -5.564 1.00 92.62 187 ILE A CA 1
ATOM 1451 C C . ILE A 1 187 ? 13.125 6.336 -5.508 1.00 92.62 187 ILE A C 1
ATOM 1453 O O . ILE A 1 187 ? 13.935 6.077 -4.617 1.00 92.62 187 ILE A O 1
ATOM 1457 N N . PHE A 1 188 ? 12.857 5.475 -6.484 1.00 95.06 188 PHE A N 1
ATOM 1458 C CA . PHE A 1 188 ? 13.633 4.281 -6.780 1.00 95.06 188 PHE A CA 1
ATOM 1459 C C . PHE A 1 188 ? 14.287 4.448 -8.150 1.00 95.06 188 PHE A C 1
ATOM 1461 O O . PHE A 1 188 ? 13.612 4.394 -9.176 1.00 95.06 188 PHE A O 1
ATOM 1468 N N . GLU A 1 189 ? 15.600 4.673 -8.168 1.00 94.69 189 GLU A N 1
ATOM 1469 C CA . GLU A 1 189 ? 16.353 4.818 -9.414 1.00 94.69 189 GLU A CA 1
ATOM 1470 C C . GLU A 1 189 ? 16.632 3.450 -10.045 1.00 94.69 189 GLU A C 1
ATOM 1472 O O . GLU A 1 189 ? 17.228 2.563 -9.426 1.00 94.69 189 GLU A O 1
ATOM 1477 N N . LEU A 1 190 ? 16.190 3.279 -11.292 1.00 94.88 190 LEU A N 1
ATOM 1478 C CA . LEU A 1 190 ? 16.494 2.091 -12.073 1.00 94.88 190 LEU A CA 1
ATOM 1479 C C . LEU A 1 190 ? 17.962 2.103 -12.536 1.00 94.88 190 LEU A C 1
ATOM 1481 O O . LEU A 1 190 ? 18.439 3.131 -13.018 1.00 94.88 190 LEU A O 1
ATOM 1485 N N . PRO A 1 191 ? 18.681 0.967 -12.458 1.00 92.44 191 PRO A N 1
ATOM 1486 C CA . PRO A 1 191 ? 20.025 0.862 -13.022 1.00 92.44 191 PRO A CA 1
ATOM 1487 C C . PRO A 1 191 ? 20.037 1.072 -14.545 1.00 92.44 191 PRO A C 1
ATOM 1489 O O . PRO A 1 191 ? 19.145 0.590 -15.242 1.00 92.44 191 PRO A O 1
ATOM 1492 N N . ASP A 1 192 ? 21.093 1.683 -15.090 1.00 88.56 192 ASP A N 1
ATOM 1493 C CA . ASP A 1 192 ? 21.204 1.988 -16.531 1.00 88.56 192 ASP A CA 1
ATOM 1494 C C . ASP A 1 192 ? 21.053 0.765 -17.456 1.00 88.56 192 ASP A C 1
ATOM 1496 O O . ASP A 1 192 ? 20.619 0.879 -18.601 1.00 88.56 192 ASP A O 1
ATOM 1500 N N . ASN A 1 193 ? 21.409 -0.426 -16.973 1.00 89.25 193 ASN A N 1
ATOM 1501 C CA . ASN A 1 193 ? 21.392 -1.680 -17.726 1.00 89.25 193 ASN A CA 1
ATOM 1502 C C . ASN A 1 193 ? 20.243 -2.625 -17.345 1.00 89.25 193 ASN A C 1
ATOM 1504 O O . ASN A 1 193 ? 20.312 -3.811 -17.672 1.00 89.25 193 ASN A O 1
ATOM 1508 N N . CYS A 1 194 ? 19.210 -2.128 -16.660 1.00 92.56 194 CYS A N 1
ATOM 1509 C CA . CYS A 1 194 ? 18.128 -2.980 -16.170 1.00 92.56 194 CYS A CA 1
ATOM 1510 C C . CYS A 1 194 ? 17.061 -3.341 -17.211 1.00 92.56 194 CYS A C 1
ATOM 1512 O O . CYS A 1 194 ? 16.239 -4.222 -16.968 1.00 92.56 194 CYS A O 1
ATOM 1514 N N . LEU A 1 195 ? 17.047 -2.654 -18.356 1.00 93.31 195 LEU A N 1
ATOM 1515 C CA . LEU A 1 195 ? 16.055 -2.866 -19.404 1.00 93.31 195 LEU A CA 1
ATOM 1516 C C . LEU A 1 195 ? 16.548 -3.874 -20.446 1.00 93.31 195 LEU A C 1
ATOM 1518 O O . LEU A 1 195 ? 17.697 -3.840 -20.903 1.00 93.31 195 LEU A O 1
ATOM 1522 N N . GLN A 1 196 ? 15.652 -4.773 -20.837 1.00 93.94 196 GLN A N 1
ATOM 1523 C CA . GLN A 1 196 ? 15.888 -5.857 -21.784 1.00 93.94 196 GLN A CA 1
ATOM 1524 C C . GLN A 1 196 ? 14.754 -5.917 -22.809 1.00 93.94 196 GLN A C 1
ATOM 1526 O O . GLN A 1 196 ? 13.621 -5.528 -22.531 1.00 93.94 196 GLN A O 1
ATOM 1531 N N . ARG A 1 197 ? 15.054 -6.411 -24.009 1.00 91.88 197 ARG A N 1
ATOM 1532 C CA . ARG A 1 197 ? 14.032 -6.778 -24.995 1.00 91.88 197 ARG A CA 1
ATOM 1533 C C . ARG A 1 197 ? 13.328 -8.065 -24.551 1.00 91.88 197 ARG A C 1
ATOM 1535 O O . ARG A 1 197 ? 13.837 -8.804 -23.712 1.00 91.88 197 ARG A O 1
ATOM 1542 N N . MET A 1 198 ? 12.197 -8.387 -25.178 1.00 85.12 198 MET A N 1
ATOM 1543 C CA . MET A 1 198 ? 11.428 -9.608 -24.878 1.00 85.12 198 MET A CA 1
ATOM 1544 C C . MET A 1 198 ? 12.213 -10.918 -25.071 1.00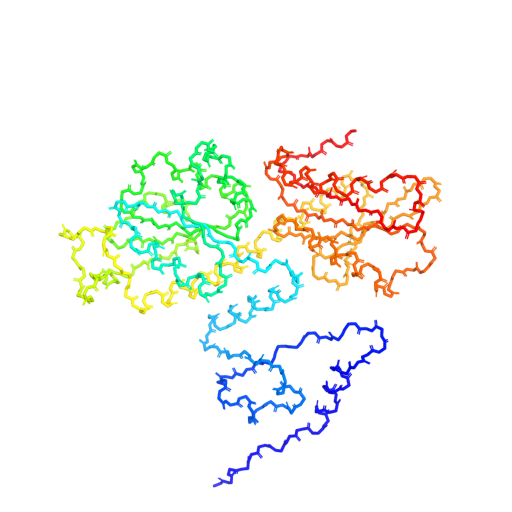 85.12 198 MET A C 1
ATOM 1546 O O . MET A 1 198 ? 11.872 -11.934 -24.473 1.00 85.12 198 MET A O 1
ATOM 1550 N N . ASP A 1 199 ? 13.254 -10.912 -25.906 1.00 87.25 199 ASP A N 1
ATOM 1551 C CA . ASP A 1 199 ? 14.149 -12.058 -26.109 1.00 87.25 199 ASP A CA 1
ATOM 1552 C C . ASP A 1 199 ? 15.242 -12.186 -25.025 1.00 87.25 199 ASP A C 1
ATOM 1554 O O . ASP A 1 199 ? 16.067 -13.097 -25.082 1.00 87.25 199 ASP A O 1
ATOM 1558 N N . GLY A 1 200 ? 15.256 -11.281 -24.039 1.00 84.44 200 GLY A N 1
ATOM 1559 C CA . GLY A 1 200 ? 16.242 -11.211 -22.961 1.00 84.44 200 GLY A CA 1
ATOM 1560 C C . GLY A 1 200 ? 17.539 -10.488 -23.334 1.00 84.44 200 GLY A C 1
ATOM 1561 O O . GLY A 1 200 ? 18.441 -10.382 -22.502 1.00 84.44 200 GLY A O 1
ATOM 1562 N N . SER A 1 201 ? 17.674 -9.980 -24.564 1.00 88.00 201 SER A N 1
ATOM 1563 C CA . SER A 1 201 ? 18.841 -9.189 -24.960 1.00 88.00 201 SER A CA 1
ATOM 1564 C C . SER A 1 201 ? 18.818 -7.798 -24.322 1.00 88.00 201 SER A C 1
ATOM 1566 O O . SER A 1 201 ? 17.765 -7.190 -24.138 1.00 88.00 201 SER A O 1
ATOM 1568 N N . GLN A 1 202 ? 19.995 -7.262 -23.993 1.00 88.06 202 GLN A N 1
ATOM 1569 C CA . GLN A 1 202 ? 20.106 -5.946 -23.363 1.00 88.06 202 GLN A CA 1
ATOM 1570 C C . GLN A 1 202 ? 19.572 -4.832 -24.279 1.00 88.06 202 GLN A C 1
ATOM 1572 O O . GLN A 1 202 ? 19.897 -4.780 -25.478 1.00 88.06 202 GLN A O 1
ATOM 1577 N N . ALA A 1 203 ? 18.775 -3.933 -23.698 1.00 86.19 203 ALA A N 1
ATOM 1578 C CA . ALA A 1 203 ? 18.215 -2.787 -24.399 1.00 86.19 203 ALA A CA 1
ATOM 1579 C C . ALA A 1 203 ? 19.278 -1.718 -24.698 1.00 86.19 203 ALA A C 1
ATOM 1581 O O . ALA A 1 203 ? 20.280 -1.564 -23.996 1.00 86.19 203 ALA A O 1
ATOM 1582 N N . ARG A 1 204 ? 19.034 -0.948 -25.755 1.00 84.06 204 ARG A N 1
ATOM 1583 C CA . ARG A 1 204 ? 19.757 0.263 -26.141 1.00 84.06 204 ARG A CA 1
ATOM 1584 C C . ARG A 1 204 ? 18.736 1.393 -26.241 1.00 84.06 204 ARG A C 1
ATOM 1586 O O . ARG A 1 204 ? 18.105 1.553 -27.280 1.00 84.06 204 ARG A O 1
ATOM 1593 N N . LEU A 1 205 ? 18.619 2.194 -25.182 1.00 80.81 205 LEU A N 1
ATOM 1594 C CA . LEU A 1 205 ? 17.567 3.214 -25.019 1.00 80.81 205 LEU A CA 1
ATOM 1595 C C . LEU A 1 205 ? 17.439 4.201 -26.189 1.00 80.81 205 LEU A C 1
ATOM 1597 O O . LEU A 1 205 ? 16.352 4.688 -26.456 1.00 80.81 205 LEU A O 1
ATOM 1601 N N . ALA A 1 206 ? 18.534 4.485 -26.900 1.00 79.00 206 ALA A N 1
ATOM 1602 C CA . ALA A 1 206 ? 18.517 5.389 -28.050 1.00 79.00 206 ALA A CA 1
ATOM 1603 C C . ALA A 1 206 ? 17.838 4.803 -29.305 1.00 79.00 206 ALA A C 1
ATOM 1605 O O . ALA A 1 206 ? 17.451 5.562 -30.188 1.00 79.00 206 ALA A O 1
ATOM 1606 N N . ASN A 1 207 ? 17.742 3.473 -29.412 1.00 78.56 207 ASN A N 1
ATOM 1607 C CA . ASN A 1 207 ? 17.368 2.781 -30.651 1.00 78.56 207 ASN A CA 1
ATOM 1608 C C . ASN A 1 207 ? 16.196 1.804 -30.492 1.00 78.56 207 ASN A C 1
ATOM 1610 O O . ASN A 1 207 ? 15.718 1.290 -31.499 1.00 78.56 207 ASN A O 1
ATOM 1614 N N . ASP A 1 208 ? 15.798 1.488 -29.262 1.00 83.19 208 ASP A N 1
ATOM 1615 C CA . ASP A 1 208 ? 14.699 0.568 -28.994 1.00 83.19 208 ASP A CA 1
ATOM 1616 C C . ASP A 1 208 ? 13.427 1.339 -28.640 1.00 83.19 208 ASP A C 1
ATOM 1618 O O . ASP A 1 208 ? 13.476 2.369 -27.966 1.00 83.19 208 ASP A O 1
ATOM 1622 N N . ASP A 1 209 ? 12.284 0.791 -29.049 1.00 85.88 209 ASP A N 1
ATOM 1623 C CA . ASP A 1 209 ? 10.983 1.290 -28.616 1.00 85.88 209 ASP A CA 1
ATOM 1624 C C . ASP A 1 209 ? 10.813 0.993 -27.115 1.00 85.88 209 ASP A C 1
ATOM 1626 O O . ASP A 1 209 ? 10.790 -0.171 -26.698 1.00 85.88 209 ASP A O 1
ATOM 1630 N N . LEU A 1 210 ? 10.742 2.046 -26.295 1.00 87.56 210 LEU A N 1
ATOM 1631 C CA . LEU A 1 210 ? 10.734 1.934 -24.832 1.00 87.56 210 LEU A CA 1
ATOM 1632 C C . LEU A 1 210 ? 9.525 1.138 -24.306 1.00 87.56 210 LEU A C 1
ATOM 1634 O O . LEU A 1 210 ? 9.664 0.370 -23.354 1.00 87.56 210 LEU A O 1
ATOM 1638 N N . ASP A 1 211 ? 8.369 1.250 -24.966 1.00 87.62 211 ASP A N 1
ATOM 1639 C CA . ASP A 1 211 ? 7.121 0.556 -24.618 1.00 87.62 211 ASP A CA 1
ATOM 1640 C C . ASP A 1 211 ? 7.209 -0.975 -24.685 1.00 87.62 211 ASP A C 1
ATOM 1642 O O . ASP A 1 211 ? 6.394 -1.654 -24.056 1.00 87.62 211 ASP A O 1
ATOM 1646 N N . LYS A 1 212 ? 8.199 -1.520 -25.405 1.00 90.75 212 LYS A N 1
ATOM 1647 C CA . LYS A 1 212 ? 8.432 -2.966 -25.583 1.00 90.75 212 LYS A CA 1
ATOM 1648 C C . LYS A 1 212 ? 9.512 -3.532 -24.665 1.00 90.75 212 LYS A C 1
ATOM 1650 O O . LYS A 1 212 ? 9.808 -4.729 -24.734 1.00 90.75 212 LYS A O 1
ATOM 1655 N N . LEU A 1 213 ? 10.146 -2.690 -23.854 1.00 93.00 213 LEU A N 1
ATOM 1656 C CA . LEU A 1 213 ? 11.208 -3.114 -22.952 1.00 93.00 213 LEU A CA 1
ATOM 1657 C C . LEU A 1 213 ? 10.636 -3.689 -21.654 1.00 93.00 213 LEU A C 1
ATOM 1659 O O . LEU A 1 213 ? 9.591 -3.272 -21.161 1.00 93.00 213 LEU A O 1
ATOM 1663 N N . GLN A 1 214 ? 11.359 -4.647 -21.088 1.00 94.69 214 GLN A N 1
ATOM 1664 C CA . GLN A 1 214 ? 11.065 -5.291 -19.813 1.00 94.69 214 GLN A CA 1
ATOM 1665 C C . GLN A 1 214 ? 12.193 -5.031 -18.824 1.00 94.69 214 GLN A C 1
ATOM 1667 O O . GLN A 1 214 ? 13.352 -4.889 -19.215 1.00 94.69 214 GLN A O 1
ATOM 1672 N N . LEU A 1 215 ? 11.867 -5.022 -17.534 1.00 95.56 215 LEU A N 1
ATOM 1673 C CA . LEU A 1 215 ? 12.892 -5.056 -16.502 1.00 95.56 215 LEU A CA 1
ATOM 1674 C C . LEU A 1 215 ? 13.492 -6.460 -16.426 1.00 95.56 215 LEU A C 1
ATOM 1676 O O . LEU A 1 215 ? 12.788 -7.470 -16.548 1.00 95.56 215 LEU A O 1
ATOM 1680 N N . ASP A 1 216 ? 14.794 -6.521 -16.177 1.00 94.75 216 ASP A N 1
ATOM 1681 C CA . ASP A 1 216 ? 15.461 -7.764 -15.835 1.00 94.75 216 ASP A CA 1
ATOM 1682 C C . ASP A 1 216 ? 14.919 -8.324 -14.506 1.00 94.75 216 ASP A C 1
ATOM 1684 O O . ASP A 1 216 ? 14.406 -7.608 -13.635 1.00 94.75 216 ASP A O 1
ATOM 1688 N N . LYS A 1 217 ? 15.059 -9.639 -14.327 1.00 92.25 217 LYS A N 1
ATOM 1689 C CA . LYS A 1 217 ? 14.519 -10.340 -13.157 1.00 92.25 217 LYS A CA 1
ATOM 1690 C C . LYS A 1 217 ? 15.039 -9.781 -11.824 1.00 92.25 217 LYS A C 1
ATOM 1692 O O . LYS A 1 217 ? 14.253 -9.665 -10.883 1.00 92.25 217 LYS A O 1
ATOM 1697 N N . GLN A 1 218 ? 16.326 -9.444 -11.742 1.00 92.88 218 GLN A N 1
ATOM 1698 C CA . GLN A 1 218 ? 16.959 -8.957 -10.517 1.00 92.88 218 GLN A CA 1
ATOM 1699 C C . GLN A 1 218 ? 16.432 -7.568 -10.141 1.00 92.88 218 GLN A C 1
ATOM 1701 O O . GLN A 1 218 ? 16.177 -7.295 -8.967 1.00 92.88 218 GLN A O 1
ATOM 1706 N N . THR A 1 219 ? 16.252 -6.690 -11.125 1.00 95.25 219 THR A N 1
ATOM 1707 C CA . THR A 1 219 ? 15.725 -5.342 -10.906 1.00 95.25 219 THR A CA 1
ATOM 1708 C C . THR A 1 219 ? 14.265 -5.384 -10.467 1.00 95.25 219 THR A C 1
ATOM 1710 O O . THR A 1 219 ? 13.900 -4.670 -9.534 1.00 95.25 219 THR A O 1
ATOM 1713 N N . ILE A 1 220 ? 13.446 -6.275 -11.039 1.00 94.88 220 ILE A N 1
ATOM 1714 C CA . ILE A 1 220 ? 12.060 -6.463 -10.577 1.00 94.88 220 ILE A CA 1
ATOM 1715 C C . ILE A 1 220 ? 12.021 -6.923 -9.126 1.00 94.88 220 ILE A C 1
ATOM 1717 O O . ILE A 1 220 ? 11.222 -6.408 -8.354 1.00 94.88 220 ILE A O 1
ATOM 1721 N N . GLU A 1 221 ? 12.847 -7.897 -8.743 1.00 91.62 221 GLU A N 1
ATOM 1722 C CA . GLU A 1 221 ? 12.870 -8.399 -7.363 1.00 91.62 221 GLU A CA 1
ATOM 1723 C C . GLU A 1 221 ? 13.203 -7.274 -6.374 1.00 91.62 221 GLU A C 1
ATOM 1725 O O . GLU A 1 221 ? 12.466 -7.075 -5.408 1.00 91.62 221 GLU A O 1
ATOM 1730 N N . LYS A 1 222 ? 14.210 -6.446 -6.680 1.00 93.06 222 LYS A N 1
ATOM 1731 C CA . LYS A 1 222 ? 14.548 -5.263 -5.870 1.00 93.06 222 LYS A CA 1
ATOM 1732 C C . LYS A 1 222 ? 13.428 -4.223 -5.826 1.00 93.06 222 LYS A C 1
ATOM 1734 O O . LYS A 1 222 ? 13.178 -3.641 -4.773 1.00 93.06 222 LYS A O 1
ATOM 1739 N N . LEU A 1 223 ? 12.755 -3.979 -6.951 1.00 95.12 223 LEU A N 1
ATOM 1740 C CA . LEU A 1 223 ? 11.636 -3.041 -7.009 1.00 95.12 223 LEU A CA 1
ATOM 1741 C C . LEU A 1 223 ? 10.439 -3.549 -6.193 1.00 95.12 223 LEU A C 1
ATOM 1743 O O . LEU A 1 223 ? 9.822 -2.769 -5.477 1.00 95.12 223 LEU A O 1
ATOM 1747 N N . LEU A 1 224 ? 10.138 -4.850 -6.227 1.00 92.25 224 LEU A N 1
ATOM 1748 C CA . LEU A 1 224 ? 9.082 -5.448 -5.403 1.00 92.25 224 LEU A CA 1
ATOM 1749 C C . LEU A 1 224 ? 9.400 -5.353 -3.905 1.00 92.25 224 LEU A C 1
ATOM 1751 O O . LEU A 1 224 ? 8.518 -5.007 -3.121 1.00 92.25 224 LEU A O 1
ATOM 1755 N N . GLU A 1 225 ? 10.652 -5.597 -3.506 1.00 89.00 225 GLU A N 1
ATOM 1756 C CA . GLU A 1 225 ? 11.093 -5.371 -2.124 1.00 89.00 225 GLU A CA 1
ATOM 1757 C C . GLU A 1 225 ? 10.917 -3.904 -1.720 1.00 89.00 225 GLU A C 1
ATOM 1759 O O . GLU A 1 225 ? 10.387 -3.609 -0.645 1.00 89.00 225 GLU A O 1
ATOM 1764 N N . ARG A 1 226 ? 11.302 -2.974 -2.605 1.00 91.31 226 ARG A N 1
ATOM 1765 C CA . ARG A 1 226 ? 11.124 -1.541 -2.365 1.00 91.31 226 ARG A CA 1
ATOM 1766 C C . ARG A 1 226 ? 9.652 -1.165 -2.223 1.00 91.31 226 ARG A C 1
ATOM 1768 O O . ARG A 1 226 ? 9.329 -0.387 -1.329 1.00 91.31 226 ARG A O 1
ATOM 1775 N N . ILE A 1 227 ? 8.788 -1.709 -3.076 1.00 92.19 227 ILE A N 1
ATOM 1776 C CA . ILE A 1 227 ? 7.338 -1.497 -3.054 1.00 92.19 227 ILE A CA 1
ATOM 1777 C C . ILE A 1 227 ? 6.747 -1.939 -1.715 1.00 92.19 227 ILE A C 1
ATOM 1779 O O . ILE A 1 227 ? 5.997 -1.175 -1.108 1.00 92.19 227 ILE A O 1
ATOM 1783 N N . GLU A 1 228 ? 7.097 -3.129 -1.221 1.00 86.19 228 GLU A N 1
ATOM 1784 C CA . GLU A 1 228 ? 6.579 -3.600 0.068 1.00 86.19 228 GLU A CA 1
ATOM 1785 C C . GLU A 1 228 ? 7.063 -2.694 1.206 1.00 86.19 228 GLU A C 1
ATOM 1787 O O . GLU A 1 228 ? 6.247 -2.218 1.991 1.00 86.19 228 GLU A O 1
ATOM 1792 N N . SER A 1 229 ? 8.359 -2.367 1.266 1.00 84.88 229 SER A N 1
ATOM 1793 C CA . SER A 1 229 ? 8.873 -1.435 2.279 1.00 84.88 229 SER A CA 1
ATOM 1794 C C . SER A 1 229 ? 8.193 -0.063 2.213 1.00 84.88 229 SER A C 1
ATOM 1796 O O . SER A 1 229 ? 7.864 0.509 3.253 1.00 84.88 229 SER A O 1
ATOM 1798 N N . TYR A 1 230 ? 7.962 0.467 1.010 1.00 89.00 230 TYR A N 1
ATOM 1799 C CA . TYR A 1 230 ? 7.320 1.767 0.822 1.00 89.00 230 TYR A CA 1
ATOM 1800 C C . TYR A 1 230 ? 5.841 1.743 1.221 1.00 89.00 230 TYR A C 1
ATOM 1802 O O . TYR A 1 230 ? 5.374 2.670 1.881 1.00 89.00 230 TYR A O 1
ATOM 1810 N N . ARG A 1 231 ? 5.109 0.667 0.903 1.00 86.94 231 ARG A N 1
ATOM 1811 C CA . ARG A 1 231 ? 3.714 0.482 1.332 1.00 86.94 231 ARG A CA 1
ATOM 1812 C C . ARG A 1 231 ? 3.580 0.647 2.846 1.00 86.94 231 ARG A C 1
ATOM 1814 O O . ARG A 1 231 ? 2.713 1.384 3.302 1.00 86.94 231 ARG A O 1
ATOM 1821 N N . LEU A 1 232 ? 4.452 0.011 3.627 1.00 81.38 232 LEU A N 1
ATOM 1822 C CA . LEU A 1 232 ? 4.410 0.098 5.094 1.00 81.38 232 LEU A CA 1
ATOM 1823 C C . LEU A 1 232 ? 4.645 1.522 5.584 1.00 81.38 232 LEU A C 1
ATOM 1825 O O . LEU A 1 232 ? 3.947 1.990 6.480 1.00 81.38 232 LEU A O 1
ATOM 1829 N N . GLN A 1 233 ? 5.596 2.219 4.963 1.00 81.31 233 GLN A N 1
ATOM 1830 C CA . GLN A 1 233 ? 5.877 3.619 5.267 1.00 81.31 233 GLN A CA 1
ATOM 1831 C C . GLN A 1 233 ? 4.683 4.513 4.922 1.00 81.31 233 GLN A C 1
ATOM 1833 O O . GLN A 1 233 ? 4.340 5.384 5.717 1.00 81.31 233 GLN A O 1
ATOM 1838 N N . SER A 1 234 ? 4.018 4.275 3.787 1.00 83.19 234 SER A N 1
ATOM 1839 C CA . SER A 1 234 ? 2.798 4.985 3.382 1.00 83.19 234 SER A CA 1
ATOM 1840 C C . SER A 1 234 ? 1.686 4.818 4.424 1.00 83.19 234 SER A C 1
ATOM 1842 O O . SER A 1 234 ? 1.156 5.804 4.938 1.00 83.19 234 SER A O 1
ATOM 1844 N N . ILE A 1 235 ? 1.403 3.574 4.828 1.00 79.38 235 ILE A N 1
ATOM 1845 C CA . ILE A 1 235 ? 0.378 3.257 5.835 1.00 79.38 235 ILE A CA 1
ATOM 1846 C C . ILE A 1 235 ? 0.714 3.913 7.177 1.00 79.38 235 ILE A C 1
ATOM 1848 O O . ILE A 1 235 ? -0.139 4.562 7.785 1.00 79.38 235 ILE A O 1
ATOM 1852 N N . GLN A 1 236 ? 1.965 3.784 7.626 1.00 78.06 236 GLN A N 1
ATOM 1853 C CA . GLN A 1 236 ? 2.424 4.376 8.878 1.00 78.06 236 GLN A CA 1
ATOM 1854 C C . GLN A 1 236 ? 2.288 5.902 8.863 1.00 78.06 236 GLN A C 1
ATOM 1856 O O . GLN A 1 236 ? 1.759 6.471 9.815 1.00 78.06 236 GLN A O 1
ATOM 1861 N N . ARG A 1 237 ? 2.731 6.571 7.790 1.00 77.75 237 ARG A N 1
ATOM 1862 C CA . ARG A 1 237 ? 2.600 8.030 7.636 1.00 77.75 237 ARG A CA 1
ATOM 1863 C C . ARG A 1 237 ? 1.147 8.458 7.712 1.00 77.75 237 ARG A C 1
ATOM 1865 O O . ARG A 1 237 ? 0.822 9.394 8.433 1.00 77.75 237 ARG A O 1
ATOM 1872 N N . ARG A 1 238 ? 0.266 7.739 7.023 1.00 79.69 238 ARG A N 1
ATOM 1873 C CA . ARG A 1 238 ? -1.157 8.058 7.015 1.00 79.69 238 ARG A CA 1
ATOM 1874 C C . ARG A 1 238 ? -1.784 7.910 8.404 1.00 79.69 238 ARG A C 1
ATOM 1876 O O . ARG A 1 238 ? -2.516 8.795 8.830 1.00 79.69 238 ARG A O 1
ATOM 1883 N N . LEU A 1 239 ? -1.437 6.863 9.153 1.00 76.12 239 LEU A N 1
ATOM 1884 C CA . LEU A 1 239 ? -1.857 6.708 10.553 1.00 76.12 239 LEU A CA 1
ATOM 1885 C C . LEU A 1 239 ? -1.354 7.857 11.436 1.00 76.12 239 LEU A C 1
ATOM 1887 O O . LEU A 1 239 ? -2.137 8.452 12.176 1.00 76.12 239 LEU A O 1
ATOM 1891 N N . VAL A 1 240 ? -0.066 8.195 11.326 1.00 75.00 240 VAL A N 1
ATOM 1892 C CA . VAL A 1 240 ? 0.556 9.306 12.065 1.00 75.00 240 VAL A CA 1
ATOM 1893 C C . VAL A 1 240 ? -0.107 10.644 11.730 1.00 75.00 240 VAL A C 1
ATOM 1895 O O . VAL A 1 240 ? -0.196 11.497 12.606 1.00 75.00 240 VAL A O 1
ATOM 1898 N N . ASN A 1 241 ? -0.621 10.813 10.511 1.00 76.62 241 ASN A N 1
ATOM 1899 C CA . ASN A 1 241 ? -1.323 12.026 10.093 1.00 76.62 241 ASN A CA 1
ATOM 1900 C C . ASN A 1 241 ? -2.782 12.076 10.581 1.00 76.62 241 ASN A C 1
ATOM 1902 O O . ASN A 1 241 ? -3.261 13.149 10.936 1.00 76.62 241 ASN A O 1
ATOM 1906 N N . ILE A 1 242 ? -3.497 10.945 10.625 1.00 79.12 242 ILE A N 1
ATOM 1907 C CA . ILE A 1 242 ? -4.929 10.913 10.985 1.00 79.12 242 ILE A CA 1
ATOM 1908 C C . ILE A 1 242 ? -5.147 10.978 12.504 1.00 79.12 242 ILE A C 1
ATOM 1910 O O . ILE A 1 242 ? -6.094 11.616 12.969 1.00 79.12 242 ILE A O 1
ATOM 1914 N N . VAL A 1 243 ? -4.287 10.336 13.303 1.00 83.31 243 VAL A N 1
ATOM 1915 C CA . VAL A 1 243 ? -4.452 10.286 14.769 1.00 83.31 243 VAL A CA 1
ATOM 1916 C C . VAL A 1 243 ? -4.479 11.685 15.415 1.00 83.31 243 VAL A C 1
ATOM 1918 O O . VAL A 1 243 ? -5.355 11.923 16.252 1.00 83.31 243 VAL A O 1
ATOM 1921 N N . PRO A 1 244 ? -3.606 12.645 15.051 1.00 82.94 244 PRO A N 1
ATOM 1922 C CA . PRO A 1 244 ? -3.707 14.024 15.526 1.00 82.94 244 PRO A CA 1
ATOM 1923 C C . PRO A 1 244 ? -5.040 14.691 15.171 1.00 82.94 244 PRO A C 1
ATOM 1925 O O . PRO A 1 244 ? -5.601 15.388 16.016 1.00 82.94 244 PRO A O 1
ATOM 1928 N N . SER A 1 245 ? -5.590 14.434 13.979 1.00 82.69 245 SER A N 1
ATOM 1929 C CA . SER A 1 245 ? -6.895 14.967 13.567 1.00 82.69 245 SER A CA 1
ATOM 1930 C C . SER A 1 245 ? -8.035 14.443 14.438 1.00 82.69 245 SER A C 1
ATOM 1932 O O . SER A 1 245 ? -8.924 15.215 14.798 1.00 82.69 245 SER A O 1
ATOM 1934 N N . LEU A 1 246 ? -7.988 13.170 14.852 1.00 84.06 246 LEU A N 1
ATOM 1935 C CA . LEU A 1 246 ? -8.931 12.626 15.838 1.00 84.06 246 LEU A CA 1
ATOM 1936 C C . LEU A 1 246 ? -8.823 13.370 17.175 1.00 84.06 246 LEU A C 1
ATOM 1938 O O . LEU A 1 246 ? -9.839 13.764 17.745 1.00 84.06 246 LEU A O 1
ATOM 1942 N N . HIS A 1 247 ? -7.602 13.583 17.672 1.00 84.62 247 HIS A N 1
ATOM 1943 C CA . HIS A 1 247 ? -7.385 14.297 18.932 1.00 84.62 247 HIS A CA 1
ATOM 1944 C C . HIS A 1 247 ? -7.865 15.748 18.850 1.00 84.62 247 HIS A C 1
ATOM 1946 O O . HIS A 1 247 ? -8.483 16.250 19.789 1.00 84.62 247 HIS A O 1
ATOM 1952 N N . GLU A 1 248 ? -7.618 16.430 17.730 1.00 83.25 248 GLU A N 1
ATOM 1953 C CA . GLU A 1 248 ? -8.101 17.790 17.512 1.00 83.25 248 GLU A CA 1
ATOM 1954 C C . GLU A 1 248 ? -9.631 17.838 17.448 1.00 83.25 248 GLU A C 1
ATOM 1956 O O . GLU A 1 248 ? -10.240 18.697 18.092 1.00 83.25 248 GLU A O 1
ATOM 1961 N N . TRP A 1 249 ? -10.249 16.909 16.713 1.00 83.56 249 TRP A N 1
ATOM 1962 C CA . TRP A 1 249 ? -11.701 16.775 16.629 1.00 83.56 249 TRP A CA 1
ATOM 1963 C C . TRP A 1 249 ? -12.317 16.519 18.010 1.00 83.56 249 TRP A C 1
ATOM 1965 O O . TRP A 1 249 ? -13.251 17.219 18.403 1.00 83.56 249 TRP A O 1
ATOM 1975 N N . ALA A 1 250 ? -11.751 15.598 18.794 1.00 84.00 250 ALA A N 1
ATOM 1976 C CA . ALA A 1 250 ? -12.216 15.302 20.147 1.00 84.00 250 ALA A CA 1
ATOM 1977 C C . ALA A 1 250 ? -12.088 16.528 21.065 1.00 84.00 250 ALA A C 1
ATOM 1979 O O . ALA A 1 250 ? -13.059 16.920 21.714 1.00 84.00 250 ALA A O 1
ATOM 1980 N N . ARG A 1 251 ? -10.939 17.218 21.032 1.00 84.62 251 ARG A N 1
ATOM 1981 C CA . ARG A 1 251 ? -10.696 18.443 21.808 1.00 84.62 251 ARG A CA 1
ATOM 1982 C C . ARG A 1 251 ? -11.691 19.554 21.465 1.00 84.62 251 ARG A C 1
ATOM 1984 O O . ARG A 1 251 ? -12.158 20.238 22.373 1.00 84.62 251 ARG A O 1
ATOM 1991 N N . LYS A 1 252 ? -12.024 19.749 20.181 1.00 82.25 252 LYS A N 1
ATOM 1992 C CA . LYS A 1 252 ? -13.038 20.732 19.740 1.00 82.25 252 LYS A CA 1
ATOM 1993 C C . LYS A 1 252 ? -14.426 20.428 20.308 1.00 82.25 252 LYS A C 1
ATOM 1995 O O . LYS A 1 252 ? -15.172 21.359 20.585 1.00 82.25 252 LYS A O 1
ATOM 2000 N N . ASN A 1 253 ? -14.725 19.153 20.542 1.00 80.62 253 ASN A N 1
ATOM 2001 C CA . ASN A 1 253 ? -15.976 18.687 21.137 1.00 80.62 253 ASN A CA 1
ATOM 2002 C C . ASN A 1 253 ? -15.905 18.521 22.669 1.00 80.62 253 ASN A C 1
ATOM 2004 O O . ASN A 1 253 ? -16.840 18.003 23.272 1.00 80.62 253 ASN A O 1
ATOM 2008 N N . GLY A 1 254 ? -14.816 18.955 23.317 1.00 83.06 254 GLY A N 1
ATOM 2009 C CA . GLY A 1 254 ? -14.647 18.840 24.770 1.00 83.06 254 GLY A CA 1
ATOM 2010 C C . GLY A 1 254 ? -14.440 17.406 25.271 1.00 83.06 254 GLY A C 1
ATOM 2011 O O . GLY A 1 254 ? -14.680 17.131 26.444 1.00 83.06 254 GLY A O 1
ATOM 2012 N N . ILE A 1 255 ? -14.007 16.499 24.394 1.00 86.44 255 ILE A N 1
ATOM 2013 C CA . ILE A 1 255 ? -13.772 15.084 24.686 1.00 86.44 255 ILE A CA 1
ATOM 2014 C C . ILE A 1 255 ? -12.263 14.840 24.786 1.00 86.44 255 ILE A C 1
ATOM 2016 O O . ILE A 1 255 ? -11.494 15.303 23.942 1.00 86.44 255 ILE A O 1
ATOM 2020 N N . THR A 1 256 ? -11.842 14.063 25.783 1.00 87.06 256 THR A N 1
ATOM 2021 C CA . THR A 1 256 ? -10.466 13.558 25.890 1.00 87.06 256 THR A CA 1
ATOM 2022 C C . THR A 1 256 ? -10.429 12.109 25.404 1.00 87.06 256 THR A C 1
ATOM 2024 O O . THR A 1 256 ? -11.068 11.267 26.036 1.00 87.06 256 THR A O 1
ATOM 2027 N N . PRO A 1 257 ? -9.715 11.795 24.307 1.00 87.69 257 PRO A N 1
ATOM 2028 C CA . PRO A 1 257 ? -9.541 10.416 23.866 1.00 87.69 257 PRO A CA 1
ATOM 2029 C C . PRO A 1 257 ? -8.717 9.601 24.864 1.00 87.69 257 PRO A C 1
ATOM 2031 O O . PRO A 1 257 ? -7.623 10.012 25.250 1.00 87.69 257 PRO A O 1
ATOM 2034 N N . GLU A 1 258 ? -9.218 8.430 25.242 1.00 86.38 258 GLU A N 1
ATOM 2035 C CA . GLU A 1 258 ? -8.465 7.412 25.983 1.00 86.38 258 GLU A CA 1
ATOM 2036 C C . GLU A 1 258 ? -8.041 6.292 25.012 1.00 86.38 258 GLU A C 1
ATOM 2038 O O . GLU A 1 258 ? -8.787 5.998 24.081 1.00 86.38 258 GLU A O 1
ATOM 2043 N N . PRO A 1 259 ? -6.865 5.661 25.162 1.00 83.06 259 PRO A N 1
ATOM 2044 C CA . PRO A 1 259 ? -6.473 4.539 24.307 1.00 83.06 259 PRO A CA 1
ATOM 2045 C C . PRO A 1 259 ? -7.369 3.309 24.538 1.00 83.06 259 PRO A C 1
ATOM 2047 O O . PRO A 1 259 ? -7.755 3.020 25.670 1.00 83.06 259 PRO A O 1
ATOM 2050 N N . GLY A 1 260 ? -7.693 2.589 23.461 1.00 75.38 260 GLY A N 1
ATOM 2051 C CA . GLY A 1 260 ? -8.418 1.317 23.497 1.00 75.38 260 GLY A CA 1
ATOM 2052 C C . GLY A 1 260 ? -7.502 0.087 23.553 1.00 75.38 260 GLY A C 1
ATOM 2053 O O . GLY A 1 260 ? -6.297 0.194 23.774 1.00 75.38 260 GLY A O 1
ATOM 2054 N N . ASN A 1 261 ? -8.086 -1.098 23.340 1.00 69.19 261 ASN A N 1
ATOM 2055 C CA . ASN A 1 261 ? -7.376 -2.380 23.457 1.00 69.19 261 ASN A CA 1
ATOM 2056 C C . ASN A 1 261 ? -6.463 -2.687 22.255 1.00 69.19 261 ASN A C 1
ATOM 2058 O O . ASN A 1 261 ? -5.455 -3.372 22.422 1.00 69.19 261 ASN A O 1
ATOM 2062 N N . HIS A 1 262 ? -6.800 -2.200 21.055 1.00 70.81 262 HIS A N 1
ATOM 2063 C CA . HIS A 1 262 ? -6.003 -2.425 19.847 1.00 70.81 262 HIS A CA 1
ATOM 2064 C C . HIS A 1 262 ? -5.330 -1.145 19.357 1.00 70.81 262 HIS A C 1
ATOM 2066 O O . HIS A 1 262 ? -5.730 -0.023 19.669 1.00 70.81 262 HIS A O 1
ATOM 2072 N N . PHE A 1 263 ? -4.291 -1.316 18.540 1.00 68.69 263 PHE A N 1
ATOM 2073 C CA . PHE A 1 263 ? -3.626 -0.192 17.901 1.00 68.69 263 PHE A CA 1
ATOM 2074 C C . PHE A 1 263 ? -4.613 0.593 17.020 1.00 68.69 263 PHE A C 1
ATOM 2076 O O . PHE A 1 263 ? -5.256 0.028 16.138 1.00 68.69 263 PHE A O 1
ATOM 2083 N N . GLY A 1 264 ? -4.693 1.907 17.236 1.00 74.88 264 GLY A N 1
ATOM 2084 C CA . GLY A 1 264 ? -5.632 2.784 16.534 1.00 74.88 264 GLY A CA 1
ATOM 2085 C C . GLY A 1 264 ? -7.026 2.854 17.165 1.00 74.88 264 GLY A C 1
ATOM 2086 O O . GLY A 1 264 ? -7.846 3.623 16.665 1.00 74.88 264 GLY A O 1
ATOM 2087 N N . ASP A 1 265 ? -7.285 2.119 18.252 1.00 81.12 265 ASP A N 1
ATOM 2088 C CA . ASP A 1 265 ? -8.526 2.229 19.022 1.00 81.12 265 ASP A CA 1
ATOM 2089 C C . ASP A 1 265 ? -8.440 3.359 20.044 1.00 81.12 265 ASP A C 1
ATOM 2091 O O . ASP A 1 265 ? -7.455 3.504 20.773 1.00 81.12 265 ASP A O 1
ATOM 2095 N N . PHE A 1 266 ? -9.525 4.116 20.139 1.00 84.06 266 PHE A N 1
ATOM 2096 C CA . PHE A 1 266 ? -9.723 5.172 21.115 1.00 84.06 266 PHE A CA 1
ATOM 2097 C C . PHE A 1 266 ? -11.117 5.064 21.725 1.00 84.06 266 PHE A C 1
ATOM 2099 O O . PHE A 1 266 ? -12.093 4.774 21.039 1.00 84.06 266 PHE A O 1
ATOM 2106 N N . LEU A 1 267 ? -11.223 5.330 23.018 1.00 83.31 267 LEU A N 1
ATOM 2107 C CA . LEU A 1 267 ? -12.476 5.455 23.739 1.00 83.31 267 LEU A CA 1
ATOM 2108 C C . LEU A 1 267 ? -12.791 6.940 23.906 1.00 83.31 267 LEU A C 1
ATOM 2110 O O . LEU A 1 267 ? -12.015 7.698 24.491 1.00 83.31 267 LEU A O 1
ATOM 2114 N N . LEU A 1 268 ? -13.939 7.355 23.378 1.00 85.19 268 LEU A N 1
ATOM 2115 C CA . LEU A 1 268 ? -14.447 8.717 23.478 1.00 85.19 268 LEU A CA 1
ATOM 2116 C C . LEU A 1 268 ? -15.692 8.721 24.363 1.00 85.19 268 LEU A C 1
ATOM 2118 O O . LEU A 1 268 ? -16.742 8.207 23.979 1.00 85.19 268 LEU A O 1
ATOM 2122 N N . LYS A 1 269 ? -15.584 9.307 25.554 1.00 81.88 269 LYS A N 1
ATOM 2123 C CA . LYS A 1 269 ? -16.705 9.420 26.493 1.00 81.88 269 LYS A CA 1
ATOM 2124 C C . LYS A 1 269 ? -17.427 10.741 26.273 1.00 81.88 269 LYS A C 1
ATOM 2126 O O . LYS A 1 269 ? -16.825 11.808 26.381 1.00 81.88 269 LYS A O 1
ATOM 2131 N N . THR A 1 270 ? -18.719 10.668 25.984 1.00 74.44 270 THR A N 1
ATOM 2132 C CA . THR A 1 270 ? -19.593 11.837 25.862 1.00 74.44 270 THR A CA 1
ATOM 2133 C C . THR A 1 270 ? -20.607 11.826 26.997 1.00 74.44 270 THR A C 1
ATOM 2135 O O . THR A 1 270 ? -21.148 10.780 27.348 1.00 74.44 270 THR A O 1
ATOM 2138 N N . ALA A 1 271 ? -20.848 12.983 27.609 1.00 72.62 271 ALA A N 1
ATOM 2139 C CA . ALA A 1 271 ? -21.812 13.121 28.694 1.00 72.62 271 ALA A CA 1
ATOM 2140 C C . ALA A 1 271 ? -22.957 14.036 28.257 1.00 72.62 271 ALA A C 1
ATOM 2142 O O . ALA A 1 271 ? -22.740 15.182 27.864 1.00 72.62 271 ALA A O 1
ATOM 2143 N N . THR A 1 272 ? -24.188 13.541 28.351 1.00 65.75 272 THR A N 1
ATOM 2144 C CA . THR A 1 272 ? -25.399 14.366 28.301 1.00 65.75 272 THR A CA 1
ATOM 2145 C C . THR A 1 272 ? -25.871 14.673 29.726 1.00 65.75 272 THR A C 1
ATOM 2147 O O . THR A 1 272 ? -25.328 14.150 30.698 1.00 65.75 272 THR A O 1
ATOM 2150 N N . ARG A 1 273 ? -26.912 15.508 29.885 1.00 61.41 273 ARG A N 1
ATOM 2151 C CA . ARG A 1 273 ? -27.478 15.880 31.202 1.00 61.41 273 ARG A CA 1
ATOM 2152 C C . ARG A 1 273 ? -27.891 14.685 32.086 1.00 61.41 273 ARG A C 1
ATOM 2154 O O . ARG A 1 273 ? -28.118 14.893 33.273 1.00 61.41 273 ARG A O 1
ATOM 2161 N N . SER A 1 274 ? -28.017 13.479 31.529 1.00 65.12 274 SER A N 1
ATOM 2162 C CA . SER A 1 274 ? -28.546 12.293 32.216 1.00 65.12 274 SER A CA 1
ATOM 2163 C C . SER A 1 274 ? -27.802 10.985 31.929 1.00 65.12 274 SER A C 1
ATOM 2165 O O . SER A 1 274 ? -28.037 10.013 32.640 1.00 65.12 274 SER A O 1
ATOM 2167 N N . THR A 1 275 ? -26.952 10.917 30.899 1.00 69.44 275 THR A N 1
ATOM 2168 C CA . THR A 1 275 ? -26.281 9.670 30.489 1.00 69.44 275 THR A CA 1
ATOM 2169 C C . THR A 1 275 ? -24.856 9.928 30.010 1.00 69.44 275 THR A C 1
ATOM 2171 O O . THR A 1 275 ? -24.594 10.917 29.325 1.00 69.44 275 THR A O 1
ATOM 2174 N N . VAL A 1 276 ? -23.943 9.015 30.346 1.00 71.19 276 VAL A N 1
ATOM 2175 C CA . VAL A 1 276 ? -22.610 8.926 29.736 1.00 71.19 276 VAL A CA 1
ATOM 2176 C C . VAL A 1 276 ? -22.670 7.848 28.657 1.00 71.19 276 VAL A C 1
ATOM 2178 O O . VAL A 1 276 ? -23.237 6.782 28.879 1.00 71.19 276 VAL A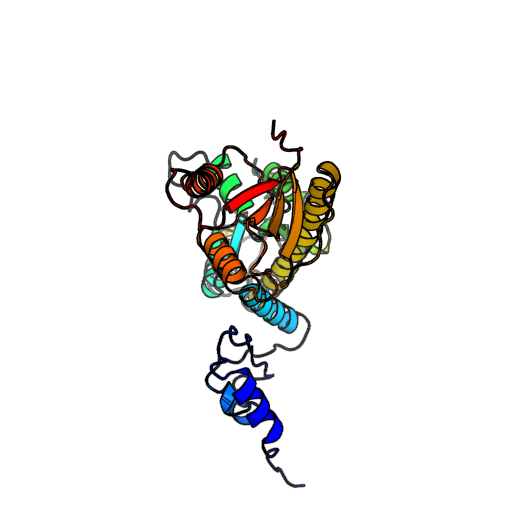 O 1
ATOM 2181 N N . THR A 1 277 ? -22.164 8.154 27.467 1.00 72.31 277 THR A N 1
ATOM 2182 C CA . THR A 1 277 ? -22.067 7.232 26.329 1.00 72.31 277 THR A CA 1
ATOM 2183 C C . THR A 1 277 ? -20.603 7.088 25.952 1.00 72.31 277 THR A C 1
ATOM 2185 O O . THR A 1 277 ? -19.924 8.089 25.705 1.00 72.31 277 THR A O 1
ATOM 2188 N N . THR A 1 278 ? -20.127 5.849 25.876 1.00 74.25 278 THR A N 1
ATOM 2189 C CA . THR A 1 278 ? -18.754 5.547 25.470 1.00 74.25 278 THR A CA 1
ATOM 2190 C C . THR A 1 278 ? -18.743 5.107 24.007 1.00 74.25 278 THR A C 1
ATOM 2192 O O . THR A 1 278 ? -19.449 4.181 23.609 1.00 74.25 278 THR A O 1
ATOM 2195 N N . HIS A 1 279 ? -17.951 5.788 23.182 1.00 77.44 279 HIS A N 1
ATOM 2196 C CA . HIS A 1 279 ? -17.747 5.442 21.780 1.00 77.44 279 HIS A CA 1
ATOM 2197 C C . HIS A 1 279 ? -16.380 4.779 21.608 1.00 77.44 279 HIS A C 1
ATOM 2199 O O . HIS A 1 279 ? -15.356 5.405 21.878 1.00 77.44 279 HIS A O 1
ATOM 2205 N N . LEU A 1 280 ? -16.360 3.538 21.125 1.00 78.81 280 LEU A N 1
ATOM 2206 C CA . LEU A 1 280 ? -15.160 2.898 20.603 1.00 78.81 280 LEU A CA 1
ATOM 2207 C C . LEU A 1 280 ? -14.919 3.407 19.182 1.00 78.81 280 LEU A C 1
ATOM 2209 O O . LEU A 1 280 ? -15.671 3.091 18.261 1.00 78.81 280 LEU A O 1
ATOM 2213 N N . VAL A 1 281 ? -13.871 4.200 19.010 1.00 82.38 281 VAL A N 1
ATOM 2214 C CA . VAL A 1 281 ? -13.473 4.783 17.733 1.00 82.38 281 VAL A CA 1
ATOM 2215 C C . VAL A 1 281 ? -12.202 4.110 17.243 1.00 82.38 281 VAL A C 1
ATOM 2217 O O . VAL A 1 281 ? -11.165 4.218 17.889 1.00 82.38 281 VAL A O 1
ATOM 2220 N N . ARG A 1 282 ? -12.259 3.456 16.081 1.00 83.69 282 ARG A N 1
ATOM 2221 C CA . ARG A 1 282 ? -11.074 2.890 15.423 1.00 83.69 282 ARG A CA 1
ATOM 2222 C C . ARG A 1 282 ? -10.618 3.785 14.280 1.00 83.69 282 ARG A C 1
ATOM 2224 O O . ARG A 1 282 ? -11.398 4.099 13.377 1.00 83.69 282 ARG A O 1
ATOM 2231 N N . VAL A 1 283 ? -9.348 4.178 14.316 1.00 81.94 283 VAL A N 1
ATOM 2232 C CA . VAL A 1 283 ? -8.699 4.946 13.253 1.00 81.94 283 VAL A CA 1
ATOM 2233 C C . VAL A 1 283 ? -8.283 4.013 12.123 1.00 81.94 283 VAL A C 1
ATOM 2235 O O . VAL A 1 283 ? -7.487 3.095 12.322 1.00 81.94 283 VAL A O 1
ATOM 2238 N N . TYR A 1 284 ? -8.783 4.283 10.921 1.00 79.56 284 TYR A N 1
ATOM 2239 C CA . TYR A 1 284 ? -8.413 3.557 9.714 1.00 79.56 284 TYR A CA 1
ATOM 2240 C C . TYR A 1 284 ? -7.572 4.446 8.788 1.00 79.56 284 TYR A C 1
ATOM 2242 O O . TYR A 1 284 ? -7.979 5.564 8.471 1.00 79.56 284 TYR A O 1
ATOM 2250 N N . PRO A 1 285 ? -6.430 3.948 8.278 1.00 76.06 285 PRO A N 1
ATOM 2251 C CA . PRO A 1 285 ? -5.666 4.632 7.238 1.00 76.06 285 PRO A CA 1
ATOM 2252 C C . PRO A 1 285 ? -6.285 4.455 5.845 1.00 76.06 285 PRO A C 1
ATOM 2254 O O . PRO A 1 285 ? -5.678 4.798 4.842 1.00 76.06 285 PRO A O 1
ATOM 2257 N N . PHE A 1 286 ? -7.476 3.887 5.736 1.00 76.56 286 PHE A N 1
ATOM 2258 C CA . PHE A 1 286 ? -8.165 3.684 4.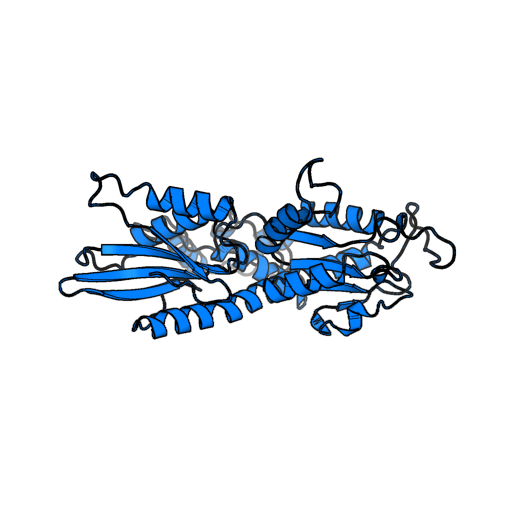467 1.00 76.56 286 PHE A CA 1
ATOM 2259 C C . PHE A 1 286 ? -9.655 3.880 4.691 1.00 76.56 286 PHE A C 1
ATOM 2261 O O . PHE A 1 286 ? -10.111 3.847 5.839 1.00 76.56 286 PHE A O 1
ATOM 2268 N N . ARG A 1 287 ? -10.422 4.001 3.606 1.00 77.06 287 ARG A N 1
ATOM 2269 C CA . ARG A 1 287 ? -11.879 3.940 3.693 1.00 77.06 287 ARG A CA 1
ATOM 2270 C C . ARG A 1 287 ? -12.308 2.593 4.310 1.00 77.06 287 ARG A C 1
ATOM 2272 O O . ARG A 1 287 ? -11.912 1.538 3.799 1.00 77.06 287 ARG A O 1
ATOM 2279 N N . PRO A 1 288 ? -13.079 2.594 5.413 1.00 75.56 288 PRO A N 1
ATOM 2280 C CA . PRO A 1 288 ? -13.601 1.377 6.016 1.00 75.56 288 PRO A CA 1
ATOM 2281 C C . PRO A 1 288 ? -14.528 0.641 5.050 1.00 75.56 288 PRO A C 1
ATOM 2283 O O . PRO A 1 288 ? -15.335 1.254 4.356 1.00 75.56 288 PRO A O 1
ATOM 2286 N N . THR A 1 289 ? -14.449 -0.688 5.045 1.00 74.06 289 THR A N 1
ATOM 2287 C CA . THR A 1 289 ? -15.408 -1.536 4.322 1.00 74.06 289 THR A CA 1
ATOM 2288 C C . THR A 1 289 ? -16.521 -1.997 5.260 1.00 74.06 289 THR A C 1
ATOM 2290 O O . THR A 1 289 ? -16.387 -1.911 6.482 1.00 74.06 289 THR A O 1
ATOM 2293 N N . LEU A 1 290 ? -17.593 -2.582 4.715 1.00 69.38 290 LEU A N 1
ATOM 2294 C CA . LEU A 1 290 ? -18.645 -3.199 5.532 1.00 69.38 290 LEU A CA 1
ATOM 2295 C C . LEU A 1 290 ? -18.085 -4.262 6.497 1.00 69.38 290 LEU A C 1
ATOM 2297 O O . LEU A 1 290 ? -18.507 -4.335 7.648 1.00 69.38 290 LEU A O 1
ATOM 2301 N N . ASN A 1 291 ? -17.089 -5.037 6.054 1.00 70.44 291 ASN A N 1
ATOM 2302 C CA . ASN A 1 291 ? -16.409 -6.018 6.902 1.00 70.44 291 ASN A CA 1
ATOM 2303 C C . ASN A 1 291 ? -15.651 -5.347 8.053 1.00 70.44 291 ASN A C 1
ATOM 2305 O O . ASN A 1 291 ? -15.722 -5.824 9.177 1.00 70.44 291 ASN A O 1
ATOM 2309 N N . SER A 1 292 ? -14.981 -4.221 7.791 1.00 74.25 292 SER A N 1
ATOM 2310 C CA . SER A 1 292 ? -14.264 -3.452 8.817 1.00 74.25 292 SER A CA 1
ATOM 2311 C C . SER A 1 292 ? -15.208 -2.948 9.913 1.00 74.25 292 SER A C 1
ATOM 2313 O O . SER A 1 292 ? -14.869 -2.973 11.095 1.00 74.25 292 SER A O 1
ATOM 2315 N N . VAL A 1 293 ? -16.413 -2.517 9.529 1.00 71.38 293 VAL A N 1
ATOM 2316 C CA . VAL A 1 293 ? -17.440 -2.078 10.485 1.00 71.38 293 VAL A CA 1
ATOM 2317 C C . VAL A 1 293 ? -18.014 -3.261 11.268 1.00 71.38 293 VAL A C 1
ATOM 2319 O O . VAL A 1 293 ? -18.181 -3.173 12.484 1.00 71.38 293 VAL A O 1
ATOM 2322 N N . TRP A 1 294 ? -18.280 -4.384 10.593 1.00 70.12 294 TRP A N 1
ATOM 2323 C CA . TRP A 1 294 ? -18.745 -5.608 11.246 1.00 70.12 294 TRP A CA 1
ATOM 2324 C C . TRP A 1 294 ? -17.727 -6.158 12.249 1.00 70.12 294 TRP A C 1
ATOM 2326 O O . TRP A 1 294 ? -18.101 -6.622 13.318 1.00 70.12 294 TRP A O 1
ATOM 2336 N N . ASP A 1 295 ? -16.437 -6.081 11.956 1.00 70.75 295 ASP A N 1
ATOM 2337 C CA . ASP A 1 295 ? -15.415 -6.573 12.880 1.00 70.75 295 ASP A CA 1
ATOM 2338 C C . ASP A 1 295 ? -15.283 -5.680 14.110 1.00 70.75 295 ASP A C 1
ATOM 2340 O O . ASP A 1 295 ? -15.253 -6.185 15.230 1.00 70.75 295 ASP A O 1
ATOM 2344 N N . LEU A 1 296 ? -15.343 -4.358 13.928 1.00 73.56 296 LEU A N 1
ATOM 2345 C CA . LEU A 1 296 ? -15.390 -3.416 15.047 1.00 73.56 296 LEU A CA 1
ATOM 2346 C C . LEU A 1 296 ? -16.591 -3.680 15.974 1.00 73.56 296 LEU A C 1
ATOM 2348 O O . LEU A 1 296 ? -16.493 -3.500 17.186 1.00 73.56 296 LEU A O 1
ATOM 2352 N N . HIS A 1 297 ? -17.718 -4.138 15.421 1.00 68.75 297 HIS A N 1
ATOM 2353 C CA . HIS A 1 297 ? -18.854 -4.583 16.225 1.00 68.75 297 HIS A CA 1
ATOM 2354 C C . HIS A 1 297 ? -18.542 -5.802 17.084 1.00 68.75 297 HIS A C 1
ATOM 2356 O O . HIS A 1 297 ? -18.905 -5.838 18.257 1.00 68.75 297 HIS A O 1
ATOM 2362 N N . GLN A 1 298 ? -17.922 -6.819 16.488 1.00 69.62 298 GLN A N 1
ATOM 2363 C CA . GLN A 1 298 ? -17.610 -8.056 17.194 1.00 69.62 298 GLN A CA 1
ATOM 2364 C C . GLN A 1 298 ? -16.594 -7.791 18.306 1.00 69.62 298 GLN A C 1
ATOM 2366 O O . GLN A 1 298 ? -16.751 -8.314 19.407 1.00 69.62 298 GLN A O 1
ATOM 2371 N N . ASP A 1 299 ? -15.614 -6.922 18.050 1.00 69.06 299 ASP A N 1
ATOM 2372 C CA . ASP A 1 299 ? -14.659 -6.465 19.060 1.00 69.06 299 ASP A CA 1
ATOM 2373 C C . ASP A 1 299 ? -15.373 -5.766 20.218 1.00 69.06 299 ASP A C 1
ATOM 2375 O O . ASP A 1 299 ? -15.056 -6.016 21.377 1.00 69.06 299 ASP A O 1
ATOM 2379 N N . LEU A 1 300 ? -16.370 -4.927 19.918 1.00 66.56 300 LEU A N 1
ATOM 2380 C CA . LEU A 1 300 ? -17.178 -4.271 20.939 1.00 66.56 300 LEU A CA 1
ATOM 2381 C C . LEU A 1 300 ? -17.986 -5.281 21.771 1.00 66.56 300 LEU A C 1
ATOM 2383 O O . LEU A 1 300 ? -18.018 -5.170 22.994 1.00 66.56 300 LEU A O 1
ATOM 2387 N N . ALA A 1 301 ? -18.618 -6.261 21.122 1.00 62.53 301 ALA A N 1
ATOM 2388 C CA . ALA A 1 301 ? -19.440 -7.275 21.782 1.00 62.53 301 ALA A CA 1
ATOM 2389 C C . ALA A 1 301 ? -18.630 -8.212 22.698 1.00 62.53 301 ALA A C 1
ATOM 2391 O O . ALA A 1 301 ? -19.166 -8.711 23.685 1.00 62.53 301 ALA A O 1
ATOM 2392 N N . ASN A 1 302 ? -17.350 -8.433 22.385 1.00 60.97 302 ASN A N 1
ATOM 2393 C CA . ASN A 1 302 ? -16.464 -9.348 23.112 1.00 60.97 302 ASN A CA 1
ATOM 2394 C C . ASN A 1 302 ? -15.538 -8.645 24.125 1.00 60.97 302 ASN A C 1
ATOM 2396 O O . ASN A 1 302 ? -14.685 -9.294 24.727 1.00 60.97 302 ASN A O 1
ATOM 2400 N N . ASN A 1 303 ? -15.646 -7.327 24.303 1.00 59.69 303 ASN A N 1
ATOM 2401 C CA . ASN A 1 303 ? -14.727 -6.577 25.154 1.00 59.69 303 ASN A CA 1
ATOM 2402 C C . ASN A 1 303 ? -15.122 -6.672 26.640 1.00 59.69 303 ASN A C 1
ATOM 2404 O O . ASN A 1 303 ? -16.029 -5.980 27.093 1.00 59.69 303 ASN A O 1
ATOM 2408 N N . GLU A 1 304 ? -14.393 -7.482 27.415 1.00 51.38 304 GLU A N 1
ATOM 2409 C CA . GLU A 1 304 ? -14.587 -7.665 28.869 1.00 51.38 304 GLU A CA 1
ATOM 2410 C C . GLU A 1 304 ? -14.419 -6.366 29.689 1.00 51.38 304 GLU A C 1
ATOM 2412 O O . GLU A 1 304 ? -14.941 -6.267 30.799 1.00 51.38 304 GLU A O 1
ATOM 2417 N N . ASN A 1 305 ? -13.734 -5.350 29.143 1.00 48.75 305 ASN A N 1
ATOM 2418 C CA . ASN A 1 305 ? -13.575 -4.032 29.772 1.00 48.75 305 ASN A CA 1
ATOM 2419 C C . ASN A 1 305 ? -14.758 -3.085 29.517 1.00 48.75 305 ASN A C 1
ATOM 2421 O O . ASN A 1 305 ? -14.750 -1.960 30.020 1.00 48.75 305 ASN A O 1
ATOM 2425 N N . VAL A 1 306 ? -15.766 -3.498 28.741 1.00 50.66 306 VAL A N 1
ATOM 2426 C CA . VAL A 1 306 ? -17.035 -2.773 28.632 1.00 50.66 306 VAL A CA 1
ATOM 2427 C C . VAL A 1 306 ? -17.831 -3.074 29.901 1.00 50.66 306 VAL A C 1
ATOM 2429 O O . VAL A 1 306 ? -18.240 -4.220 30.100 1.00 50.66 306 VAL A O 1
ATOM 2432 N N . PRO A 1 307 ? -18.060 -2.091 30.792 1.00 46.66 307 PRO A N 1
ATOM 2433 C CA . PRO A 1 307 ? -18.834 -2.339 31.993 1.00 46.66 307 PRO A CA 1
ATOM 2434 C C . PRO A 1 307 ? -20.227 -2.797 31.569 1.00 46.66 307 PRO A C 1
ATOM 2436 O O . PRO A 1 307 ? -20.955 -2.047 30.923 1.00 46.66 307 PRO A O 1
ATOM 2439 N N . SER A 1 308 ? -20.633 -3.995 31.987 1.00 47.31 308 SER A N 1
ATOM 2440 C CA . SER A 1 308 ? -21.966 -4.562 31.729 1.00 47.31 308 SER A CA 1
ATOM 2441 C C . SER A 1 308 ? -23.129 -3.678 32.220 1.00 47.31 308 SER A C 1
ATOM 2443 O O . SER A 1 308 ? -24.286 -3.968 31.938 1.00 47.31 308 SER A O 1
ATOM 2445 N N . ASN A 1 309 ? -22.818 -2.605 32.960 1.00 47.19 309 ASN A N 1
ATOM 2446 C CA . ASN A 1 309 ? -23.747 -1.637 33.531 1.00 47.19 309 ASN A CA 1
ATOM 2447 C C . ASN A 1 309 ? -23.728 -0.250 32.846 1.00 47.19 309 ASN A C 1
ATOM 2449 O O . ASN A 1 309 ? -24.446 0.634 33.315 1.00 47.19 309 ASN A O 1
ATOM 2453 N N . GLU A 1 310 ? -22.946 -0.015 31.780 1.00 48.91 310 GLU A N 1
ATOM 2454 C CA . GLU A 1 310 ? -23.051 1.224 30.984 1.00 48.91 310 GLU A CA 1
ATOM 2455 C C . GLU A 1 310 ? -24.006 1.029 29.786 1.00 48.91 310 GLU A C 1
ATOM 2457 O O . GLU A 1 310 ? -23.714 0.243 28.887 1.00 48.91 310 GLU A O 1
ATOM 2462 N N . PRO A 1 311 ? -25.154 1.734 29.736 1.00 44.97 311 PRO A N 1
ATOM 2463 C CA . PRO A 1 311 ? -26.267 1.378 28.851 1.00 44.97 311 PRO A CA 1
ATOM 2464 C C . PRO A 1 311 ? -26.130 1.835 27.387 1.00 44.97 311 PRO A C 1
ATOM 2466 O O . PRO A 1 311 ? -27.008 1.529 26.588 1.00 44.97 311 PRO A O 1
ATOM 2469 N N . LEU A 1 312 ? -25.078 2.567 26.997 1.00 53.66 312 LEU A N 1
ATOM 2470 C CA . LEU A 1 312 ? -24.859 2.955 25.597 1.00 53.66 312 LEU A CA 1
ATOM 2471 C C . LEU A 1 312 ? -23.373 2.899 25.227 1.00 53.66 312 LEU A C 1
ATOM 2473 O O . LEU A 1 312 ? -22.623 3.847 25.464 1.00 53.66 312 LEU A O 1
ATOM 2477 N N . PHE A 1 313 ? -22.977 1.807 24.576 1.00 60.88 313 PHE A N 1
ATOM 2478 C CA . PHE A 1 313 ? -21.710 1.709 23.857 1.00 60.88 313 PHE A CA 1
ATOM 2479 C C . PHE A 1 313 ? -21.955 1.815 22.349 1.00 60.88 313 PHE A C 1
ATOM 2481 O O . PHE A 1 313 ? -22.877 1.200 21.807 1.00 60.88 313 PHE A O 1
ATOM 2488 N N . ARG A 1 314 ? -21.145 2.628 21.667 1.00 69.12 314 ARG A N 1
ATOM 2489 C CA . ARG A 1 314 ? -21.230 2.861 20.216 1.00 69.12 314 ARG A CA 1
ATOM 2490 C C . ARG A 1 314 ? -19.897 2.552 19.548 1.00 69.12 314 ARG A C 1
ATOM 2492 O O . ARG A 1 314 ? -18.853 2.755 20.156 1.00 69.12 314 ARG A O 1
ATOM 2499 N N . ALA A 1 315 ? -19.930 2.089 18.303 1.00 69.81 315 ALA A N 1
ATOM 2500 C CA . ALA A 1 315 ? -18.731 1.836 17.503 1.00 69.81 315 ALA A CA 1
ATOM 2501 C C . ALA A 1 315 ? -18.639 2.842 16.348 1.00 69.81 315 ALA A C 1
ATOM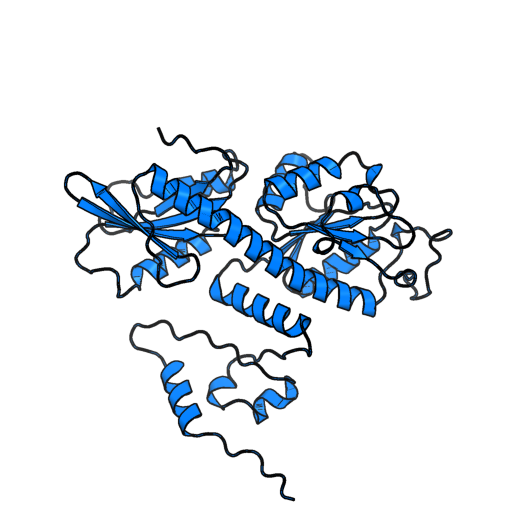 2503 O O . ALA A 1 315 ? -19.620 3.092 15.646 1.00 69.81 315 ALA A O 1
ATOM 2504 N N . SER A 1 316 ? -17.464 3.422 16.127 1.00 74.88 316 SER A N 1
ATOM 2505 C CA . SER A 1 316 ? -17.251 4.404 15.066 1.00 74.88 316 SER A CA 1
ATOM 2506 C C . SER A 1 316 ? -15.929 4.186 14.346 1.00 74.88 316 SER A C 1
ATOM 2508 O O . SER A 1 316 ? -14.915 3.837 14.947 1.00 74.88 316 SER A O 1
ATOM 2510 N N . CYS A 1 317 ? -15.930 4.428 13.041 1.00 77.69 317 CYS A N 1
ATOM 2511 C CA . CYS A 1 317 ? -14.709 4.454 12.245 1.00 77.69 317 CYS A CA 1
ATOM 2512 C C . CYS A 1 317 ? -14.296 5.909 12.027 1.00 77.69 317 CYS A C 1
ATOM 2514 O O . CYS A 1 317 ? -15.124 6.721 11.608 1.00 77.69 317 CYS A O 1
ATOM 2516 N N . PHE A 1 318 ? -13.025 6.218 12.274 1.00 78.38 318 PHE A N 1
ATOM 2517 C CA . PHE A 1 318 ? -12.430 7.516 11.970 1.00 78.38 318 PHE A CA 1
ATOM 2518 C C . PHE A 1 318 ? -11.415 7.344 10.845 1.00 78.38 318 PHE A C 1
ATOM 2520 O O . PHE A 1 318 ? -10.443 6.602 10.984 1.00 78.38 318 PHE A O 1
ATOM 2527 N N . TYR A 1 319 ? -11.651 7.988 9.711 1.00 78.38 319 TYR A N 1
ATOM 2528 C CA . TYR A 1 319 ? -10.799 7.861 8.533 1.00 78.38 319 TYR A CA 1
ATOM 2529 C C . TYR A 1 319 ? -10.835 9.150 7.715 1.00 78.38 319 TYR A C 1
ATOM 2531 O O . TYR A 1 319 ? -11.687 10.015 7.928 1.00 78.38 319 TYR A O 1
ATOM 2539 N N . PHE A 1 320 ? -9.896 9.278 6.786 1.00 73.38 320 PHE A N 1
ATOM 2540 C CA . PHE A 1 320 ? -9.824 10.427 5.897 1.00 73.38 320 PHE A CA 1
ATOM 2541 C C . PHE A 1 320 ? -10.686 10.221 4.644 1.00 73.38 320 PHE A C 1
ATOM 2543 O O . PHE A 1 320 ? -10.492 9.240 3.926 1.00 73.38 320 PHE A O 1
ATOM 2550 N N . GLU A 1 321 ? -11.615 11.141 4.373 1.00 71.00 321 GLU A N 1
ATOM 2551 C CA . GLU A 1 321 ? -12.457 11.139 3.170 1.00 71.00 321 GLU A CA 1
ATOM 2552 C C . GLU A 1 321 ? -12.225 12.425 2.369 1.00 71.00 321 GLU A C 1
ATOM 2554 O O . GLU A 1 321 ? -12.437 13.527 2.876 1.00 71.00 321 GLU A O 1
ATOM 2559 N N . ASN A 1 322 ? -11.803 12.285 1.110 1.00 62.88 322 ASN A N 1
ATOM 2560 C CA . ASN A 1 322 ? -11.562 13.429 0.221 1.00 62.88 322 ASN A CA 1
ATOM 2561 C C . ASN A 1 322 ? -12.792 13.843 -0.583 1.00 62.88 322 ASN A C 1
ATOM 2563 O O . ASN A 1 322 ? -12.798 14.934 -1.150 1.00 62.88 322 ASN A O 1
ATOM 2567 N N . ASP A 1 323 ? -13.812 12.986 -0.665 1.00 62.34 323 ASP A N 1
ATOM 2568 C CA . ASP A 1 323 ? -15.032 13.271 -1.414 1.00 62.34 323 ASP A CA 1
ATOM 2569 C C . ASP A 1 323 ? -16.276 12.929 -0.584 1.00 62.34 323 ASP A C 1
ATOM 2571 O O . ASP A 1 323 ? -16.724 11.785 -0.517 1.00 62.34 323 ASP A O 1
ATOM 2575 N N . VAL A 1 324 ? -16.877 13.957 0.019 1.00 57.69 324 VAL A N 1
ATOM 2576 C CA . VAL A 1 324 ? -18.144 13.851 0.768 1.00 57.69 324 VAL A CA 1
ATOM 2577 C C . VAL A 1 324 ? -19.334 13.430 -0.107 1.00 57.69 324 VAL A C 1
ATOM 2579 O O . VAL A 1 324 ? -20.369 13.000 0.408 1.00 57.69 324 VAL A O 1
ATOM 2582 N N . HIS A 1 325 ? -19.210 13.542 -1.432 1.00 57.66 325 HIS A N 1
ATOM 2583 C CA . HIS A 1 325 ? -20.218 13.116 -2.401 1.00 57.66 325 HIS A CA 1
ATOM 2584 C C . HIS A 1 325 ? -19.944 11.723 -2.979 1.00 57.66 325 HIS A C 1
ATOM 2586 O O . HIS A 1 325 ? -20.664 11.274 -3.878 1.00 57.66 325 HIS A O 1
ATOM 2592 N N . ASN A 1 326 ? -18.934 11.018 -2.467 1.00 65.38 326 ASN A N 1
ATOM 2593 C CA . ASN A 1 326 ? -18.646 9.658 -2.877 1.00 65.38 326 ASN A CA 1
ATOM 2594 C C . ASN A 1 326 ? -19.824 8.725 -2.519 1.00 65.38 326 ASN A C 1
ATOM 2596 O O . ASN A 1 326 ? -20.289 8.683 -1.378 1.00 65.38 326 ASN A O 1
ATOM 2600 N N . MET A 1 327 ? -20.313 7.970 -3.509 1.00 61.50 327 MET A N 1
ATOM 2601 C CA . MET A 1 327 ? -21.477 7.090 -3.350 1.00 61.50 327 MET A CA 1
ATOM 2602 C C . MET A 1 327 ? -21.226 5.926 -2.389 1.00 61.50 327 MET A C 1
ATOM 2604 O O . MET A 1 327 ? -22.156 5.526 -1.697 1.00 61.50 327 MET A O 1
ATOM 2608 N N . ASP A 1 328 ? -20.000 5.403 -2.314 1.00 62.44 328 ASP A N 1
ATOM 2609 C CA . ASP A 1 328 ? -19.663 4.308 -1.401 1.00 62.44 328 ASP A CA 1
ATOM 2610 C C . ASP A 1 328 ? -19.697 4.794 0.049 1.00 62.44 328 ASP A C 1
ATOM 2612 O O . ASP A 1 328 ? -20.270 4.124 0.908 1.00 62.44 328 ASP A O 1
ATOM 2616 N N . TYR A 1 329 ? -19.180 6.002 0.309 1.00 63.97 329 TYR A N 1
ATOM 2617 C CA . TYR A 1 329 ? -19.335 6.677 1.600 1.00 63.97 329 TYR A CA 1
ATOM 2618 C C . TYR A 1 329 ? -20.815 6.904 1.944 1.00 63.97 329 TYR A C 1
ATOM 2620 O O . TYR A 1 329 ? -21.257 6.507 3.021 1.00 63.97 329 TYR A O 1
ATOM 2628 N N . GLN A 1 330 ? -21.602 7.483 1.029 1.00 60.84 330 GLN A N 1
ATOM 2629 C CA . GLN A 1 330 ? -23.027 7.745 1.270 1.00 60.84 330 GLN A CA 1
ATOM 2630 C C . GLN A 1 330 ? -23.826 6.460 1.510 1.00 60.84 330 GLN A C 1
ATOM 2632 O O . GLN A 1 330 ? -24.686 6.428 2.387 1.00 60.84 330 GLN A O 1
ATOM 2637 N N . MET A 1 331 ? -23.530 5.392 0.767 1.00 58.56 331 MET A N 1
ATOM 2638 C CA . MET A 1 331 ? -24.170 4.089 0.925 1.00 58.56 331 MET A CA 1
ATOM 2639 C C . MET A 1 331 ? -23.793 3.439 2.259 1.00 58.56 331 MET A C 1
ATOM 2641 O O . MET A 1 331 ? -24.674 2.939 2.954 1.00 58.56 331 MET A O 1
ATOM 2645 N N . LEU A 1 332 ? -22.514 3.470 2.647 1.00 59.81 332 LEU A N 1
ATOM 2646 C CA . LEU A 1 332 ? -22.067 2.985 3.955 1.00 59.81 332 LEU A CA 1
ATOM 2647 C C . LEU A 1 332 ? -22.723 3.777 5.091 1.00 59.81 332 LEU A C 1
ATOM 2649 O O . LEU A 1 332 ? -23.236 3.171 6.029 1.00 59.81 332 LEU A O 1
ATOM 2653 N N . ASN A 1 333 ? -22.766 5.107 4.986 1.00 60.53 333 ASN A N 1
ATOM 2654 C CA . ASN A 1 333 ? -23.414 5.958 5.979 1.00 60.53 333 ASN A CA 1
ATOM 2655 C C . ASN A 1 333 ? -24.915 5.646 6.088 1.00 60.53 333 ASN A C 1
ATOM 2657 O O . ASN A 1 333 ? -25.420 5.413 7.180 1.00 60.53 333 ASN A O 1
ATOM 2661 N N . TRP A 1 334 ? -25.606 5.511 4.954 1.00 55.53 334 TRP A N 1
ATOM 2662 C CA . TRP A 1 334 ? -27.020 5.139 4.908 1.00 55.53 334 TRP A CA 1
ATOM 2663 C C . TRP A 1 334 ? -27.301 3.752 5.504 1.00 55.53 334 TRP A C 1
ATOM 2665 O O . TRP A 1 334 ? -28.252 3.609 6.267 1.00 55.53 334 TRP A O 1
ATOM 2675 N N . ILE A 1 335 ? -26.472 2.734 5.221 1.00 54.34 335 ILE A N 1
ATOM 2676 C CA . ILE A 1 335 ? -26.603 1.390 5.824 1.00 54.34 335 ILE A CA 1
ATOM 2677 C C . ILE A 1 335 ? -26.503 1.467 7.353 1.00 54.34 335 ILE A C 1
ATOM 2679 O O . ILE A 1 335 ? -27.227 0.759 8.057 1.00 54.34 335 ILE A O 1
ATOM 2683 N N . LEU A 1 336 ? -25.614 2.318 7.869 1.00 53.03 336 LEU A N 1
ATOM 2684 C CA . LEU A 1 336 ? -25.398 2.476 9.307 1.00 53.03 336 LEU A CA 1
ATOM 2685 C C . LEU A 1 336 ? -26.508 3.301 9.971 1.00 53.03 336 LEU A C 1
ATOM 2687 O O . LEU A 1 336 ? -26.916 2.975 11.083 1.00 53.03 336 LEU A O 1
ATOM 2691 N N . GLU A 1 337 ? -27.060 4.294 9.273 1.00 50.53 337 GLU A N 1
ATOM 2692 C CA . GLU A 1 337 ? -28.195 5.110 9.728 1.00 50.53 337 GLU A CA 1
ATOM 2693 C C . GLU A 1 337 ? -29.550 4.378 9.630 1.00 50.53 337 GLU A C 1
ATOM 2695 O O . GLU A 1 337 ? -30.463 4.637 10.418 1.00 50.53 337 GLU A O 1
ATOM 2700 N N . MET A 1 338 ? -29.699 3.420 8.706 1.00 41.31 338 MET A N 1
ATOM 2701 C CA . MET A 1 338 ? -30.957 2.701 8.449 1.00 41.31 338 MET A CA 1
ATOM 2702 C C . MET A 1 338 ? -31.471 1.844 9.613 1.00 41.31 338 MET A C 1
ATOM 2704 O O . MET A 1 338 ? -32.640 1.447 9.612 1.00 41.31 338 MET A O 1
ATOM 2708 N N . ARG A 1 339 ? -30.652 1.588 10.639 1.00 44.19 339 ARG A N 1
ATOM 2709 C CA . ARG A 1 339 ? -31.084 0.856 11.842 1.00 44.19 339 ARG A CA 1
ATOM 2710 C C . ARG A 1 339 ? -31.805 1.720 12.883 1.00 44.19 339 ARG A C 1
ATOM 2712 O O . ARG A 1 339 ? -32.200 1.209 13.922 1.00 44.19 339 ARG A O 1
ATOM 2719 N N . HIS A 1 340 ? -32.097 2.987 12.584 1.00 37.84 340 HIS A N 1
ATOM 2720 C CA . HIS A 1 340 ? -32.948 3.843 13.424 1.00 37.84 340 HIS A CA 1
ATOM 2721 C C . HIS A 1 340 ? -34.468 3.595 13.285 1.00 37.84 340 HIS A C 1
ATOM 2723 O O . HIS A 1 340 ? -35.279 4.399 13.755 1.00 37.84 340 HIS A O 1
ATOM 2729 N N . THR A 1 341 ? -34.903 2.477 12.695 1.00 34.56 341 THR A N 1
ATOM 2730 C CA . THR A 1 341 ? -36.324 2.093 12.651 1.00 34.56 341 THR A CA 1
ATOM 2731 C C . THR A 1 341 ? -36.761 1.401 13.951 1.00 34.56 341 THR A C 1
ATOM 2733 O O . THR A 1 341 ? -36.897 0.194 14.027 1.00 34.56 341 THR A O 1
ATOM 2736 N N . LYS A 1 342 ? -36.978 2.219 14.988 1.00 36.97 342 LYS A N 1
ATOM 2737 C CA . LYS A 1 342 ? -37.896 2.073 16.143 1.00 36.97 342 LYS A CA 1
ATOM 2738 C C . LYS A 1 342 ? -38.097 0.749 16.923 1.00 36.97 342 LYS A C 1
ATOM 2740 O O . LYS A 1 342 ? -38.897 0.805 17.852 1.00 36.97 342 LYS A O 1
ATOM 2745 N N . GLU A 1 343 ? -37.408 -0.365 16.673 1.00 37.84 343 GLU A N 1
ATOM 2746 C CA . GLU A 1 343 ? -37.683 -1.624 17.408 1.00 37.84 343 GLU A CA 1
ATOM 2747 C C . GLU A 1 343 ? -36.491 -2.342 18.071 1.00 37.84 343 GLU A C 1
ATOM 2749 O O . GLU A 1 343 ? -36.731 -3.313 18.779 1.00 37.84 343 GLU A O 1
ATOM 2754 N N . ASP A 1 344 ? -35.249 -1.852 17.993 1.00 37.22 344 ASP A N 1
ATOM 2755 C CA . ASP A 1 344 ? -34.104 -2.525 18.641 1.00 37.22 344 ASP A CA 1
ATOM 2756 C C . ASP A 1 344 ? -33.363 -1.630 19.650 1.00 37.22 344 ASP A C 1
ATOM 2758 O O . ASP A 1 344 ? -32.368 -0.980 19.333 1.00 37.22 344 ASP A O 1
ATOM 2762 N N . GLU A 1 345 ? -33.816 -1.624 20.909 1.00 38.62 345 GLU A N 1
ATOM 2763 C CA . GLU A 1 345 ? -33.142 -0.939 22.033 1.00 38.62 345 GLU A CA 1
ATOM 2764 C C . GLU A 1 345 ? -31.826 -1.621 22.479 1.00 38.62 345 GLU A C 1
ATOM 2766 O O . GLU A 1 345 ? -31.108 -1.073 23.310 1.00 38.62 345 GLU A O 1
ATOM 2771 N N . ASN A 1 346 ? -31.469 -2.780 21.906 1.00 40.59 346 ASN A N 1
ATOM 2772 C CA . ASN A 1 346 ? -30.330 -3.608 22.333 1.00 40.59 346 ASN A CA 1
ATOM 2773 C C . ASN A 1 346 ? -29.189 -3.742 21.304 1.00 40.59 346 ASN A C 1
ATOM 2775 O O . ASN A 1 346 ? -28.290 -4.561 21.503 1.00 40.59 346 ASN A O 1
ATOM 2779 N N . HIS A 1 347 ? -29.182 -2.964 20.216 1.00 37.19 347 HIS A N 1
ATOM 2780 C CA . HIS A 1 347 ? -28.084 -2.991 19.242 1.00 37.19 347 HIS A CA 1
ATOM 2781 C C . HIS A 1 347 ? -27.156 -1.768 19.366 1.00 37.19 347 HIS A C 1
ATOM 2783 O O . HIS A 1 347 ? -27.632 -0.640 19.512 1.00 37.19 347 HIS A O 1
ATOM 2789 N N . PRO A 1 348 ? -25.822 -1.954 19.295 1.00 40.47 348 PRO A N 1
ATOM 2790 C CA . PRO A 1 348 ? -24.879 -0.843 19.344 1.00 40.47 348 PRO A CA 1
ATOM 2791 C C . PRO A 1 348 ? -25.066 0.050 18.116 1.00 40.47 348 PRO A C 1
ATOM 2793 O O . PRO A 1 348 ? -25.041 -0.401 16.972 1.00 40.47 348 PRO A O 1
ATOM 2796 N N . ASN A 1 349 ? -25.276 1.340 18.367 1.00 46.53 349 ASN A N 1
ATOM 2797 C CA . ASN A 1 349 ? -25.404 2.340 17.314 1.00 46.53 349 ASN A CA 1
ATOM 2798 C C . ASN A 1 349 ? -24.022 2.616 16.707 1.00 46.53 349 ASN A C 1
ATOM 2800 O O . ASN A 1 349 ? -23.064 2.868 17.444 1.00 46.53 349 ASN A O 1
ATOM 2804 N N . TYR A 1 350 ? -23.928 2.610 15.379 1.00 47.78 350 TYR A N 1
ATOM 2805 C CA . TYR A 1 350 ? -22.695 2.925 14.662 1.00 47.78 350 TYR A CA 1
ATOM 2806 C C . TYR A 1 350 ? -22.741 4.334 14.094 1.00 47.78 350 TYR A C 1
ATOM 2808 O O . TYR A 1 350 ? -23.801 4.843 13.739 1.00 47.78 350 TYR A O 1
ATOM 2816 N N . THR A 1 351 ? -21.583 4.972 13.979 1.00 48.94 351 THR A N 1
ATOM 2817 C CA . THR A 1 351 ? -21.467 6.279 13.319 1.00 48.94 351 THR A CA 1
ATOM 2818 C C . THR A 1 351 ? -20.151 6.321 12.561 1.00 48.94 351 THR A C 1
ATOM 2820 O O . THR A 1 351 ? -19.105 6.036 13.143 1.00 48.94 351 THR A O 1
ATOM 2823 N N . LEU A 1 352 ? -20.176 6.646 11.268 1.00 44.44 352 LEU A N 1
ATOM 2824 C CA . LEU A 1 352 ? -18.951 6.994 10.549 1.00 44.44 352 LEU A CA 1
ATOM 2825 C C . LEU A 1 352 ? -18.604 8.434 10.894 1.00 44.44 352 LEU A C 1
ATOM 2827 O O . LEU A 1 352 ? -19.457 9.312 10.810 1.00 44.44 352 LEU A O 1
ATOM 2831 N N . ILE A 1 353 ? -17.356 8.675 11.279 1.00 52.78 353 ILE A N 1
ATOM 2832 C CA . ILE A 1 353 ? -16.846 10.026 11.487 1.00 52.78 353 ILE A CA 1
ATOM 2833 C C . ILE A 1 353 ? -15.844 10.274 10.358 1.00 52.78 353 ILE A C 1
ATOM 2835 O O . ILE A 1 353 ? -14.651 10.002 10.534 1.00 52.78 353 ILE A O 1
ATOM 2839 N N . PRO A 1 354 ? -16.303 10.702 9.166 1.00 46.78 354 PRO A N 1
ATOM 2840 C CA . PRO A 1 354 ? -15.380 11.105 8.120 1.00 46.78 354 PRO A CA 1
ATOM 2841 C C . PRO A 1 354 ? -14.641 12.363 8.580 1.00 46.78 354 PRO A C 1
ATOM 2843 O O . PRO A 1 354 ? -15.244 13.328 9.056 1.00 46.78 354 PRO A O 1
ATOM 2846 N N . TYR A 1 355 ? -13.324 12.367 8.425 1.00 41.53 355 TYR A N 1
ATOM 2847 C CA . TYR A 1 355 ? -12.537 13.586 8.500 1.00 41.53 355 TYR A CA 1
ATOM 2848 C C . TYR A 1 355 ? -12.205 14.019 7.075 1.00 41.53 355 TYR A C 1
ATOM 2850 O O . TYR A 1 355 ? -11.436 13.360 6.379 1.00 41.53 355 TYR A O 1
ATOM 2858 N N . CYS A 1 356 ? -12.786 15.132 6.640 1.00 44.59 356 CYS A N 1
ATOM 2859 C CA . CYS A 1 356 ? -12.280 15.880 5.497 1.00 44.59 356 CYS A CA 1
ATOM 2860 C C . CYS A 1 356 ? -11.203 16.843 6.012 1.00 44.59 356 CYS A C 1
ATOM 2862 O O . CYS A 1 356 ? -11.296 17.327 7.138 1.00 44.59 356 CYS A O 1
ATOM 2864 N N . GLY A 1 357 ? -10.206 17.199 5.200 1.00 36.34 357 GLY A N 1
ATOM 2865 C CA . GLY A 1 357 ? -9.190 18.216 5.546 1.00 36.34 357 GLY A CA 1
ATOM 2866 C C . GLY A 1 357 ? -9.744 19.637 5.794 1.00 36.34 357 GLY A C 1
ATOM 2867 O O . GLY A 1 357 ? -8.991 20.607 5.871 1.00 36.34 357 GLY A O 1
ATOM 2868 N N . GLN A 1 358 ? -11.066 19.774 5.903 1.00 30.83 358 GLN A N 1
ATOM 2869 C CA . GLN A 1 358 ? -11.819 20.932 6.362 1.00 30.83 358 GLN A CA 1
ATOM 2870 C C . GLN A 1 358 ? -12.839 20.448 7.406 1.00 30.83 358 GLN A C 1
ATOM 2872 O O . GLN A 1 358 ? -13.382 19.352 7.254 1.00 30.83 358 GLN A O 1
ATOM 2877 N N . PRO A 1 359 ? -13.101 21.231 8.468 1.00 27.30 359 PRO A N 1
ATOM 2878 C CA . PRO A 1 359 ? -14.005 20.820 9.533 1.00 27.30 359 PRO A CA 1
ATOM 2879 C C . PRO A 1 359 ? -15.377 20.477 8.950 1.00 27.30 359 PRO A C 1
ATOM 2881 O O . PRO A 1 359 ? -15.998 21.307 8.290 1.00 27.30 359 PRO A O 1
ATOM 2884 N N . VAL A 1 360 ? -15.833 19.250 9.202 1.00 31.41 360 VAL A N 1
ATOM 2885 C CA . VAL A 1 360 ? -17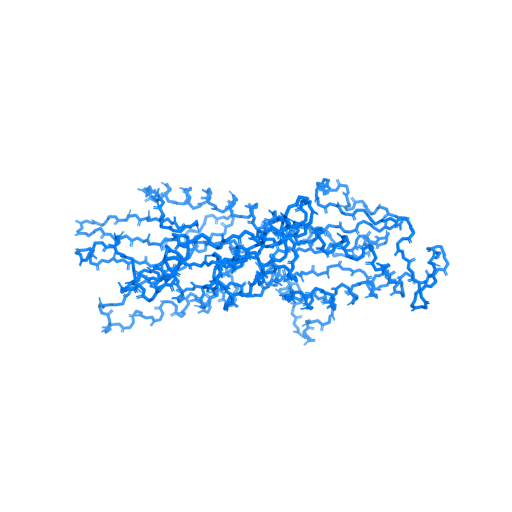.232 18.883 9.000 1.00 31.41 360 VAL A CA 1
ATOM 2886 C C . VAL A 1 360 ? -18.032 19.732 9.980 1.00 31.41 360 VAL A C 1
ATOM 2888 O O . VAL A 1 360 ? -17.929 19.546 11.194 1.00 31.41 360 VAL A O 1
ATOM 2891 N N . ASP A 1 361 ? -18.764 20.708 9.454 1.00 25.44 361 ASP A N 1
ATOM 2892 C CA . ASP A 1 361 ? -19.782 21.415 10.217 1.00 25.44 361 ASP A CA 1
ATOM 2893 C C . ASP A 1 361 ? -20.939 20.428 10.409 1.00 25.44 361 ASP A C 1
ATOM 2895 O O . ASP A 1 361 ? -21.723 20.169 9.497 1.00 25.44 361 ASP A O 1
ATOM 2899 N N . LEU A 1 362 ? -20.958 19.767 11.567 1.00 29.33 362 LEU A N 1
ATOM 2900 C CA . LEU A 1 362 ? -22.054 18.897 11.990 1.00 29.33 362 LEU A CA 1
ATOM 2901 C C . LEU A 1 362 ? -23.085 19.756 12.728 1.00 29.33 362 LEU A C 1
ATOM 2903 O O . LEU A 1 362 ? -23.271 19.607 13.938 1.00 29.33 362 LEU A O 1
ATOM 2907 N N . SER A 1 363 ? -23.690 20.701 12.004 1.00 28.80 363 SER A N 1
ATOM 2908 C CA . SER A 1 363 ? -24.879 21.426 12.462 1.00 28.80 363 SER A CA 1
ATOM 2909 C C . SER A 1 363 ? -26.122 20.554 12.376 1.00 28.80 363 SER A C 1
ATOM 2911 O O . SER A 1 363 ? -26.319 19.977 11.280 1.00 28.80 363 SER A O 1
#

Sequence (363 aa):
MSDRKPEPDTDLESDLADLLGPATGQTAPMVVPVVDDIKLADACLPNVLHKINAFALAKGASGFSMLSGRILDLLWHRRRERKVFISYRRAESQEVARQLQARLTNSGYEVFLDETTIPPGTDFQKALKNWMNDADFVLLLATPQLESSEWVIEEIEFANLASVGLLAVAWPGGKPNVLETLMPDQIFELPDNCLQRMDGSQARLANDDLDKLQLDKQTIEKLLERIESYRLQSIQRRLVNIVPSLHEWARKNGITPEPGNHFGDFLLKTATRSTVTTHLVRVYPFRPTLNSVWDLHQDLANNENVPSNEPLFRASCFYFENDVHNMDYQMLNWILEMRHTKEDENHPNYTLIPYCGQPVDLS

Radius of gyration: 24.44 Å; chains: 1; bounding box: 69×56×64 Å